Protein AF-A0A537RYI0-F1 (afdb_monomer_lite)

Foldseek 3Di:
DPPPPLQDDQDCVVCVLQLVQVLLLLQLQLQQQQQQDDQDFLRLSRFWDQDPFGTKNPWTDDPPKTWMWDQGLVQQKTWIAIPVGDIDIDHNAFDWLLVSNVVVCVRCVVVVNDDDGFQFAWQDPPTDGSNGGRPRGDHDSVSSSSVSSNVVVVLVVVVVVCPPAPADKHRFTQDSRVRDTDIDGFPPAFDDQDPDDGPPDDSVSSCRNRRGHD

Secondary structure (DSSP, 8-state):
-----SS----GGGTHHHHHHHHHHHHHHHHHHHHHS---GGGTTS-BEE-SSEEE---EEETTEEEEEEEETTTTEEEEEETTS-EEEEE-SS--HHHHHHHHHHHHHHTT-------SPSS-TTPPPTTT--S-----HHHHHHHHHHHHHHHHHHHHHHHT--S-BPPPEEETTTTEEE--B--SSBPPPP-SPPTTS-HHHHHHHTSB--

pLDDT: mean 95.32, std 7.31, range [38.25, 98.94]

Sequence (214 aa):
MPTNSPWPPLPFAEWSETCETLHRWTQIVGKIRMVRTPLVNHWWNVTLHVTSRGLTTSPIPDGTRTFSIDFDFIDHRLIIATSDGAMEQLALAPMSVAEFHAQVMARLERLGIRVHIWTTPNEIENAVAFDQDRTHASYDAPWVHRFWQALLQSDRVLKQFRASFIGKVSPVHFFWGSFDLAVTRFSGRTAPPPGGTTPNVAGWVMAEAYSHEV

Radius of gyration: 17.55 Å; chains: 1; bounding box: 46×48×46 Å

Structure (mmCIF, N/CA/C/O backbone):
data_AF-A0A537RYI0-F1
#
_entry.id   AF-A0A537RYI0-F1
#
loop_
_atom_site.group_PDB
_atom_site.id
_atom_site.type_symbol
_atom_site.label_atom_id
_atom_site.label_alt_id
_atom_site.label_comp_id
_atom_site.label_asym_id
_atom_site.label_entity_id
_atom_site.label_seq_id
_atom_site.pdbx_PDB_ins_code
_atom_site.Cartn_x
_atom_site.Cartn_y
_atom_site.Cartn_z
_atom_site.occupancy
_atom_site.B_iso_or_equiv
_atom_site.auth_seq_id
_atom_site.auth_comp_id
_atom_site.auth_asym_id
_atom_site.auth_atom_id
_atom_site.pdbx_PDB_model_num
ATOM 1 N N . MET A 1 1 ? -7.463 30.280 -14.140 1.00 38.25 1 MET A N 1
ATOM 2 C CA . MET A 1 1 ? -7.663 28.829 -13.934 1.00 38.25 1 MET A CA 1
ATOM 3 C C . MET A 1 1 ? -6.321 28.275 -13.489 1.00 38.25 1 MET A C 1
ATOM 5 O O . MET A 1 1 ? -5.374 28.480 -14.242 1.00 38.25 1 MET A O 1
ATOM 9 N N . PRO A 1 2 ? -6.175 27.677 -12.296 1.00 45.78 2 PRO A N 1
ATOM 10 C CA . PRO A 1 2 ? -4.926 27.005 -11.971 1.00 45.78 2 PRO A CA 1
ATOM 11 C C . PRO A 1 2 ? -4.705 25.923 -13.031 1.00 45.78 2 PRO A C 1
ATOM 13 O O . PRO A 1 2 ? -5.620 25.168 -13.356 1.00 45.78 2 PRO A O 1
ATOM 16 N N . THR A 1 3 ? -3.530 25.918 -13.648 1.00 47.03 3 THR A N 1
ATOM 17 C CA . THR A 1 3 ? -3.139 24.930 -14.652 1.00 47.03 3 THR A CA 1
ATOM 18 C C . THR A 1 3 ? -3.184 23.552 -14.008 1.00 47.03 3 THR A C 1
ATOM 20 O O . THR A 1 3 ? -2.336 23.232 -13.177 1.00 47.03 3 THR A O 1
ATOM 23 N N . ASN A 1 4 ? -4.191 22.755 -14.361 1.00 64.56 4 ASN A N 1
ATOM 24 C CA . ASN A 1 4 ? -4.345 21.382 -13.898 1.00 64.56 4 ASN A CA 1
ATOM 25 C C . ASN A 1 4 ? -3.306 20.507 -14.624 1.00 64.56 4 ASN A C 1
ATOM 27 O O . ASN A 1 4 ? -3.624 19.800 -15.579 1.00 64.56 4 ASN A O 1
ATOM 31 N N . SER A 1 5 ? -2.031 20.667 -14.255 1.00 77.44 5 SER A N 1
ATOM 32 C CA . SER A 1 5 ? -0.943 19.834 -14.762 1.00 77.44 5 SER A CA 1
ATOM 33 C C . SER A 1 5 ? -1.247 18.386 -14.377 1.00 77.44 5 SER A C 1
ATOM 35 O O . SER A 1 5 ? -1.505 18.134 -13.200 1.00 77.44 5 SER A O 1
ATOM 37 N N . PRO A 1 6 ? -1.197 17.424 -15.318 1.00 86.38 6 PRO A N 1
ATOM 38 C CA . PRO A 1 6 ? -1.399 16.015 -14.983 1.00 86.38 6 PRO A CA 1
ATOM 39 C C . PRO A 1 6 ? -0.356 15.522 -13.969 1.00 86.38 6 PRO A C 1
ATOM 41 O O . PRO A 1 6 ? -0.616 14.571 -13.243 1.00 86.38 6 PRO A O 1
ATOM 44 N N . TRP A 1 7 ? 0.795 16.193 -13.896 1.00 94.06 7 TRP A N 1
ATOM 45 C CA . TRP A 1 7 ? 1.859 15.947 -12.932 1.00 94.06 7 TRP A CA 1
ATOM 46 C C . TRP A 1 7 ? 1.854 17.060 -11.878 1.00 94.06 7 TRP A C 1
ATOM 48 O O . TRP A 1 7 ? 2.365 18.153 -12.159 1.00 94.06 7 TRP A O 1
ATOM 58 N N . PRO A 1 8 ? 1.244 16.840 -10.701 1.00 93.75 8 PRO A N 1
ATOM 59 C CA . PRO A 1 8 ? 1.280 17.820 -9.626 1.00 93.75 8 PRO A CA 1
ATOM 60 C C . PRO A 1 8 ? 2.683 17.889 -8.999 1.00 93.75 8 PRO A C 1
ATOM 62 O O . PRO A 1 8 ? 3.397 16.883 -8.976 1.00 93.75 8 PRO A O 1
ATOM 65 N N . PRO A 1 9 ? 3.090 19.048 -8.452 1.00 94.62 9 PRO A N 1
ATOM 66 C CA . PRO A 1 9 ? 4.300 19.124 -7.646 1.00 94.62 9 PRO A CA 1
ATOM 67 C C . PRO A 1 9 ? 4.141 18.262 -6.385 1.00 94.62 9 PRO A C 1
ATOM 69 O O . PRO A 1 9 ? 3.140 18.372 -5.672 1.00 94.62 9 PRO A O 1
ATOM 72 N N . LEU A 1 10 ? 5.144 17.429 -6.111 1.00 95.31 10 LEU A N 1
ATOM 73 C CA . LEU A 1 10 ? 5.210 16.567 -4.928 1.00 95.31 10 LEU A CA 1
ATOM 74 C C . LEU A 1 10 ? 6.606 16.641 -4.267 1.00 95.31 10 LEU A C 1
ATOM 76 O O . LEU A 1 10 ? 7.326 15.642 -4.222 1.00 95.31 10 LEU A O 1
ATOM 80 N N . PRO A 1 11 ? 7.045 17.831 -3.814 1.00 96.81 11 PRO A N 1
ATOM 81 C CA . PRO A 1 11 ? 8.331 17.992 -3.142 1.00 96.81 11 PRO A CA 1
ATOM 82 C C . PRO A 1 11 ? 8.327 17.235 -1.811 1.00 96.81 11 PRO A C 1
ATOM 84 O O . PRO A 1 11 ? 7.544 17.545 -0.921 1.00 96.81 11 PRO A O 1
ATOM 87 N N . PHE A 1 12 ? 9.213 16.246 -1.668 1.00 96.50 12 PHE A N 1
ATOM 88 C CA . PHE A 1 12 ? 9.217 15.326 -0.523 1.00 96.50 12 PHE A CA 1
ATOM 89 C C . PHE A 1 12 ? 9.229 16.035 0.839 1.00 96.50 12 PHE A C 1
ATOM 91 O O . PHE A 1 12 ? 8.465 15.661 1.721 1.00 96.50 12 PHE A O 1
ATOM 98 N N . ALA A 1 13 ? 10.020 17.102 0.982 1.00 97.56 13 ALA A N 1
ATOM 99 C CA . ALA A 1 13 ? 10.134 17.853 2.232 1.00 97.56 13 ALA A CA 1
ATOM 100 C C . ALA A 1 13 ? 8.811 18.481 2.715 1.00 97.56 13 ALA A C 1
ATOM 102 O O . ALA A 1 13 ? 8.661 18.715 3.907 1.00 97.56 13 ALA A O 1
ATOM 103 N N . GLU A 1 14 ? 7.854 18.752 1.822 1.00 97.56 14 GLU A N 1
ATOM 104 C CA . GLU A 1 14 ? 6.582 19.389 2.198 1.00 97.56 14 GLU A CA 1
ATOM 105 C C . GLU A 1 14 ? 5.536 18.393 2.719 1.00 97.56 14 GLU A C 1
ATOM 107 O O . GLU A 1 14 ? 4.531 18.809 3.291 1.00 97.56 14 GLU A O 1
ATOM 112 N N . TRP A 1 15 ? 5.750 17.085 2.533 1.00 98.06 15 TRP A N 1
ATOM 113 C CA . TRP A 1 15 ? 4.777 16.057 2.921 1.00 98.06 15 TRP A CA 1
ATOM 114 C C . TRP A 1 15 ? 5.401 14.806 3.549 1.00 98.06 15 TRP A C 1
ATOM 116 O O . TRP A 1 15 ? 4.704 13.806 3.722 1.00 98.06 15 TRP A O 1
ATOM 126 N N . SER A 1 16 ? 6.690 14.838 3.901 1.00 98.44 16 SER A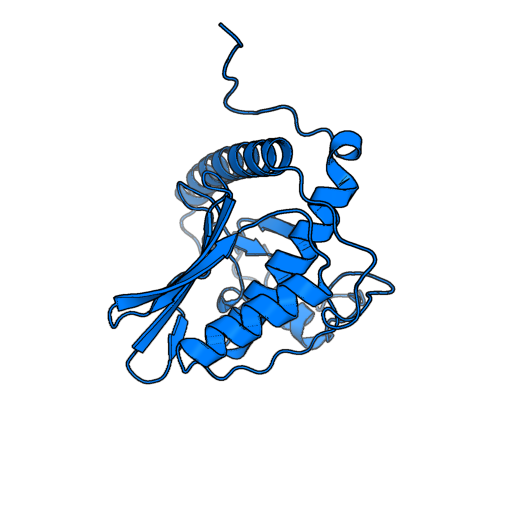 N 1
ATOM 127 C CA . SER A 1 16 ? 7.447 13.667 4.363 1.00 98.44 16 SER A CA 1
ATOM 128 C C . SER A 1 16 ? 6.788 12.964 5.549 1.00 98.44 16 SER A C 1
ATOM 130 O O . SER A 1 16 ? 6.650 11.748 5.518 1.00 98.44 16 SER A O 1
ATOM 132 N N . GLU A 1 17 ? 6.274 13.700 6.537 1.00 98.50 17 GLU A N 1
ATOM 133 C CA . GLU A 1 17 ? 5.585 13.098 7.690 1.00 98.50 17 GLU A CA 1
ATOM 134 C C . GLU A 1 17 ? 4.293 12.358 7.295 1.00 98.50 17 GLU A C 1
ATOM 136 O O . GLU A 1 17 ? 3.975 11.289 7.826 1.00 98.50 17 GLU A O 1
ATOM 141 N N . THR A 1 18 ? 3.540 12.916 6.338 1.00 98.62 18 THR A N 1
ATOM 142 C CA . THR A 1 18 ? 2.335 12.276 5.787 1.00 98.62 18 THR A CA 1
ATOM 143 C C . THR A 1 18 ? 2.710 11.057 4.945 1.00 98.62 18 THR A C 1
ATOM 145 O O . THR A 1 18 ? 2.057 10.021 5.052 1.00 98.62 18 THR A O 1
ATOM 148 N N . CYS A 1 19 ? 3.774 11.153 4.143 1.00 98.56 19 CYS A N 1
ATOM 149 C CA . CYS A 1 19 ? 4.318 10.044 3.361 1.00 98.56 19 CYS A CA 1
ATOM 150 C C . CYS A 1 19 ? 4.719 8.880 4.268 1.00 98.56 19 CYS A C 1
ATOM 152 O O . CYS A 1 19 ? 4.295 7.748 4.053 1.00 98.56 19 CYS A O 1
ATOM 154 N N . GLU A 1 20 ? 5.473 9.169 5.328 1.00 98.31 20 GLU A N 1
ATOM 155 C CA . GLU A 1 20 ? 5.928 8.172 6.285 1.00 98.31 20 GLU A CA 1
ATOM 156 C C . GLU A 1 20 ? 4.752 7.491 6.980 1.00 98.31 20 GLU A C 1
ATOM 158 O O . GLU A 1 20 ? 4.694 6.262 6.996 1.00 98.31 20 GLU A O 1
ATOM 163 N N . THR A 1 21 ? 3.780 8.256 7.482 1.00 98.75 21 THR A N 1
ATOM 164 C CA . THR A 1 21 ? 2.575 7.705 8.121 1.00 98.75 21 THR A CA 1
ATOM 165 C C . THR A 1 21 ? 1.781 6.826 7.146 1.00 98.75 21 THR A C 1
ATOM 167 O O . THR A 1 21 ? 1.467 5.672 7.456 1.00 98.75 21 THR A O 1
ATOM 170 N N . LEU A 1 22 ? 1.525 7.322 5.929 1.00 98.81 22 LEU A N 1
ATOM 171 C CA . LEU A 1 22 ? 0.802 6.587 4.891 1.00 98.81 22 LEU A CA 1
ATOM 172 C C . LEU A 1 22 ? 1.541 5.311 4.469 1.00 98.81 22 LEU A C 1
ATOM 174 O O . LEU A 1 22 ? 0.902 4.283 4.245 1.00 98.81 22 LEU A O 1
ATOM 178 N N . HIS A 1 23 ? 2.873 5.332 4.414 1.00 98.69 23 HIS A N 1
ATOM 179 C CA . HIS A 1 23 ? 3.686 4.150 4.136 1.00 98.69 23 HIS A CA 1
ATOM 180 C C . HIS A 1 23 ? 3.391 3.035 5.138 1.00 98.69 23 HIS A C 1
ATOM 182 O O . HIS A 1 23 ? 3.012 1.938 4.719 1.00 98.69 23 HIS A O 1
ATOM 188 N N . ARG A 1 24 ? 3.417 3.315 6.448 1.00 98.69 24 ARG A N 1
ATOM 189 C CA . ARG A 1 24 ? 3.083 2.306 7.474 1.00 98.69 24 ARG A CA 1
ATOM 190 C C . ARG A 1 24 ? 1.633 1.825 7.345 1.00 98.69 24 ARG A C 1
ATOM 192 O O . ARG A 1 24 ? 1.381 0.627 7.462 1.00 98.69 24 ARG A O 1
ATOM 199 N N . TRP A 1 25 ? 0.685 2.712 7.034 1.00 98.88 25 TRP A N 1
ATOM 200 C CA . TRP A 1 25 ? -0.712 2.317 6.802 1.00 98.88 25 TRP A CA 1
ATOM 201 C C . TRP A 1 25 ? -0.861 1.367 5.611 1.00 98.88 25 TRP A C 1
ATOM 203 O O . TRP A 1 25 ? -1.558 0.353 5.713 1.00 98.88 25 TRP A O 1
ATOM 213 N N . THR A 1 26 ? -0.176 1.638 4.495 1.00 98.81 26 THR A N 1
ATOM 214 C CA . THR A 1 26 ? -0.176 0.720 3.347 1.00 98.81 26 THR A CA 1
ATOM 215 C C . THR A 1 26 ? 0.480 -0.613 3.681 1.00 98.81 26 THR A C 1
ATOM 217 O O . THR A 1 26 ? 0.000 -1.639 3.202 1.00 98.81 26 THR A O 1
ATOM 220 N N . GLN A 1 27 ? 1.498 -0.641 4.554 1.00 98.69 27 GLN A N 1
ATOM 221 C CA . GLN A 1 27 ? 2.075 -1.901 5.019 1.00 98.69 27 GLN A CA 1
ATOM 222 C C . GLN A 1 27 ? 1.082 -2.737 5.825 1.00 98.69 27 GLN A C 1
ATOM 224 O O . GLN A 1 27 ? 1.014 -3.944 5.619 1.00 98.69 27 GLN A O 1
ATOM 229 N N . ILE A 1 28 ? 0.283 -2.130 6.709 1.00 98.81 28 ILE A N 1
ATOM 230 C CA . ILE A 1 28 ? -0.747 -2.853 7.478 1.00 98.81 28 ILE A CA 1
ATOM 231 C C . ILE A 1 28 ? -1.715 -3.563 6.522 1.00 98.81 28 ILE A C 1
ATOM 233 O O . ILE A 1 28 ? -1.911 -4.776 6.615 1.00 98.81 28 ILE A O 1
ATOM 237 N N . VAL A 1 29 ? -2.263 -2.826 5.551 1.00 98.81 29 VAL A N 1
ATOM 238 C CA . VAL A 1 29 ? -3.184 -3.370 4.538 1.00 98.81 29 VAL A CA 1
ATOM 239 C C . VAL A 1 29 ? -2.499 -4.423 3.663 1.00 98.81 29 VAL A C 1
ATOM 241 O O . VAL A 1 29 ? -3.050 -5.496 3.408 1.00 98.81 29 VAL A O 1
ATOM 244 N N . GLY A 1 30 ? -1.265 -4.153 3.250 1.00 98.38 30 GLY A N 1
ATOM 245 C CA . GLY A 1 30 ? -0.445 -5.059 2.464 1.00 98.38 30 GLY A CA 1
ATOM 246 C C . GLY A 1 30 ? -0.138 -6.378 3.171 1.00 98.38 30 GLY A C 1
ATOM 247 O O . GLY A 1 30 ? -0.237 -7.445 2.565 1.00 98.38 30 GLY A O 1
ATOM 248 N N . LYS A 1 31 ? 0.148 -6.337 4.476 1.00 98.31 31 LYS A N 1
ATOM 249 C CA . LYS A 1 31 ? 0.364 -7.535 5.294 1.00 98.31 31 LYS A CA 1
ATOM 250 C C . LYS A 1 31 ? -0.908 -8.343 5.490 1.00 98.31 31 LYS A C 1
ATOM 252 O O . LYS A 1 31 ? -0.832 -9.569 5.481 1.00 98.31 31 LYS A O 1
ATOM 257 N N . ILE A 1 32 ? -2.068 -7.692 5.610 1.00 98.38 32 ILE A N 1
ATOM 258 C CA . ILE A 1 32 ? -3.359 -8.393 5.622 1.00 98.38 32 ILE A CA 1
ATOM 259 C C . ILE A 1 32 ? -3.540 -9.161 4.309 1.00 98.38 32 ILE A C 1
ATOM 261 O O . ILE A 1 32 ? -3.827 -10.356 4.338 1.00 98.38 32 ILE A O 1
ATOM 265 N N . ARG A 1 33 ? -3.293 -8.523 3.156 1.00 97.69 33 ARG A N 1
ATOM 266 C CA . ARG A 1 33 ? -3.320 -9.205 1.851 1.00 97.69 33 ARG A CA 1
ATOM 267 C C . ARG A 1 33 ? -2.305 -10.348 1.784 1.00 97.69 33 ARG A C 1
ATOM 269 O O . ARG A 1 33 ? -2.652 -11.440 1.338 1.00 97.69 33 ARG A O 1
ATOM 276 N N . MET A 1 34 ? -1.085 -10.131 2.266 1.00 96.50 34 MET A N 1
ATOM 277 C CA . MET A 1 34 ? -0.013 -11.127 2.266 1.00 96.50 34 MET A CA 1
ATOM 278 C C . MET A 1 34 ? -0.396 -12.408 3.009 1.00 96.50 34 MET A C 1
ATOM 280 O O . MET A 1 34 ? -0.234 -13.489 2.458 1.00 96.50 34 MET A O 1
ATOM 284 N N . VAL A 1 35 ? -0.935 -12.313 4.228 1.00 96.56 35 VAL A N 1
ATOM 285 C CA . VAL A 1 35 ? -1.287 -13.511 5.017 1.00 96.56 35 VAL A CA 1
ATOM 286 C C . VAL A 1 35 ? -2.572 -14.197 4.536 1.00 96.56 35 VAL A C 1
ATOM 288 O O . VAL A 1 35 ? -2.863 -15.319 4.942 1.00 96.56 35 VAL A O 1
ATOM 291 N N . ARG A 1 36 ? -3.362 -13.526 3.688 1.00 95.94 36 ARG A N 1
ATOM 292 C CA . ARG A 1 36 ? -4.659 -14.006 3.186 1.00 95.94 36 ARG A CA 1
ATOM 293 C C . ARG A 1 36 ? -4.634 -14.465 1.730 1.00 95.94 36 ARG A C 1
ATOM 295 O O . ARG A 1 36 ? -5.661 -14.907 1.222 1.00 95.94 36 ARG A O 1
ATOM 302 N N . THR A 1 37 ? -3.492 -14.376 1.056 1.00 94.25 37 THR A N 1
ATOM 303 C CA . THR A 1 37 ? -3.342 -14.794 -0.341 1.00 94.25 37 THR A CA 1
ATOM 304 C C . THR A 1 37 ? -2.241 -15.840 -0.477 1.00 94.25 37 THR A C 1
ATOM 306 O O . THR A 1 37 ? -1.243 -15.778 0.241 1.00 94.25 37 THR A O 1
ATOM 309 N N . PRO A 1 38 ? -2.395 -16.815 -1.389 1.00 91.94 38 PRO A N 1
ATOM 310 C CA . PRO A 1 38 ? -1.311 -17.736 -1.691 1.00 91.94 38 PRO A CA 1
ATOM 311 C C . PRO A 1 38 ? -0.134 -16.965 -2.290 1.00 91.94 38 PRO A C 1
ATOM 313 O O . PRO A 1 38 ? -0.331 -16.021 -3.058 1.00 91.94 38 PRO A O 1
ATOM 316 N N . LEU A 1 39 ? 1.084 -17.395 -1.958 1.00 93.19 39 LEU A N 1
ATOM 317 C CA . LEU A 1 39 ? 2.296 -16.848 -2.554 1.00 93.19 39 LEU A CA 1
ATOM 318 C C . LEU A 1 39 ? 2.230 -16.989 -4.081 1.00 93.19 39 LEU A C 1
ATOM 320 O O . LEU A 1 39 ? 2.011 -18.080 -4.607 1.00 93.19 39 LEU A O 1
ATOM 324 N N . VAL A 1 40 ? 2.452 -15.880 -4.779 1.00 93.31 40 VAL A N 1
ATOM 325 C CA . VAL A 1 40 ? 2.705 -15.855 -6.221 1.00 93.31 40 VAL A CA 1
ATOM 326 C C . VAL A 1 40 ? 4.156 -15.450 -6.411 1.00 93.31 40 VAL A C 1
ATOM 328 O O . VAL A 1 40 ? 4.658 -14.591 -5.685 1.00 93.31 40 VAL A O 1
ATOM 331 N N . ASN A 1 41 ? 4.818 -16.081 -7.379 1.00 90.62 41 ASN A N 1
ATOM 332 C CA . ASN A 1 41 ? 6.229 -15.866 -7.674 1.00 90.62 41 ASN A CA 1
ATOM 333 C C . ASN A 1 41 ? 6.586 -14.370 -7.722 1.00 90.62 41 ASN A C 1
ATOM 335 O O . ASN A 1 41 ? 5.815 -13.553 -8.235 1.00 90.62 41 ASN A O 1
ATOM 339 N N . HIS A 1 42 ? 7.766 -14.026 -7.210 1.00 92.44 42 HIS A N 1
ATOM 340 C CA . HIS A 1 42 ? 8.218 -12.639 -7.018 1.00 92.44 42 HIS A CA 1
ATOM 341 C C . HIS A 1 42 ? 7.334 -11.796 -6.078 1.00 92.44 42 HIS A C 1
ATOM 343 O O . HIS A 1 42 ? 7.290 -10.571 -6.198 1.00 92.44 42 HIS A O 1
ATOM 349 N N . TRP A 1 43 ? 6.598 -12.438 -5.167 1.00 94.19 43 TRP A N 1
ATOM 350 C CA . TRP A 1 43 ? 5.693 -11.785 -4.212 1.00 94.19 43 TRP A CA 1
ATOM 351 C C . TRP A 1 43 ? 4.579 -10.947 -4.851 1.00 94.19 43 TRP A C 1
ATOM 353 O O . TRP A 1 43 ? 4.017 -10.047 -4.232 1.00 94.19 43 TRP A O 1
ATOM 363 N N . TRP A 1 44 ? 4.184 -11.252 -6.088 1.00 94.12 44 TRP A N 1
ATOM 364 C CA . TRP A 1 44 ? 3.144 -10.487 -6.789 1.00 94.12 44 TRP A CA 1
ATOM 365 C C . TRP A 1 44 ? 1.755 -10.581 -6.155 1.00 94.12 44 TRP A C 1
ATOM 367 O O . TRP A 1 44 ? 0.885 -9.763 -6.444 1.00 94.12 44 TRP A O 1
ATOM 377 N N . ASN A 1 45 ? 1.525 -11.547 -5.266 1.00 92.69 45 ASN A N 1
ATOM 378 C CA . ASN A 1 45 ? 0.269 -11.652 -4.535 1.00 92.69 45 ASN A CA 1
ATOM 379 C C . ASN A 1 45 ? 0.087 -10.560 -3.478 1.00 92.69 45 ASN A C 1
ATOM 381 O O . ASN A 1 45 ? -1.053 -10.353 -3.071 1.00 92.69 45 ASN A O 1
ATOM 385 N N . VAL A 1 46 ? 1.148 -9.874 -3.029 1.00 93.44 46 VAL A N 1
ATOM 386 C CA . VAL A 1 46 ? 1.062 -8.957 -1.876 1.00 93.44 46 VAL A CA 1
ATOM 387 C C . VAL A 1 46 ? 0.840 -7.496 -2.252 1.00 93.44 46 VAL A C 1
ATOM 389 O O . VAL A 1 46 ? 0.524 -6.704 -1.375 1.00 93.44 46 VAL A O 1
ATOM 392 N N . THR A 1 47 ? 1.006 -7.113 -3.516 1.00 96.75 47 THR A N 1
ATOM 393 C CA . THR A 1 47 ? 1.079 -5.706 -3.956 1.00 96.75 47 THR A CA 1
ATOM 394 C C . THR A 1 47 ? -0.239 -4.952 -3.752 1.00 96.75 47 THR A C 1
ATOM 396 O O . THR A 1 47 ? -1.267 -5.554 -3.482 1.00 96.75 47 THR A O 1
ATOM 399 N N . LEU A 1 48 ? -0.266 -3.633 -3.917 1.00 98.56 48 LEU A N 1
ATOM 400 C CA . LEU A 1 48 ? -1.507 -2.875 -4.123 1.00 98.56 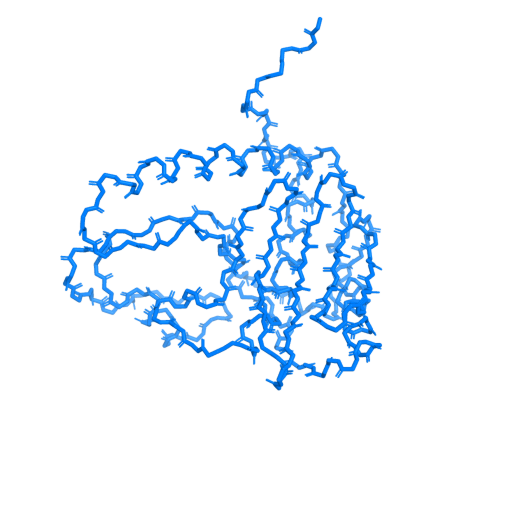48 LEU A CA 1
ATOM 401 C C . LEU A 1 48 ? -1.603 -2.444 -5.592 1.00 98.56 48 LEU A C 1
ATOM 403 O O . LEU A 1 48 ? -0.603 -2.434 -6.312 1.00 98.56 48 LEU A O 1
ATOM 407 N N . HIS A 1 49 ? -2.807 -2.109 -6.050 1.00 98.44 49 HIS A N 1
ATOM 408 C CA . HIS A 1 49 ? -3.035 -1.647 -7.421 1.00 98.44 49 HIS A CA 1
ATOM 409 C C . HIS A 1 49 ? -3.672 -0.263 -7.431 1.00 98.44 49 HIS A C 1
ATOM 411 O O . HIS A 1 49 ? -4.594 0.004 -6.663 1.00 98.44 49 HIS A O 1
ATOM 417 N N . VAL A 1 50 ? -3.197 0.606 -8.323 1.00 98.56 50 VAL A N 1
ATOM 418 C CA . VAL A 1 50 ? -3.763 1.945 -8.515 1.00 98.56 50 VAL A CA 1
ATOM 419 C C . VAL A 1 50 ? -5.163 1.838 -9.119 1.00 98.56 50 VAL A C 1
ATOM 421 O O . VAL A 1 50 ? -5.375 1.152 -10.122 1.00 98.56 50 VAL A O 1
ATOM 424 N N . THR A 1 51 ? -6.116 2.539 -8.509 1.00 98.44 51 THR A N 1
ATOM 425 C CA . THR A 1 51 ? -7.495 2.681 -8.987 1.00 98.44 51 THR A CA 1
ATOM 426 C C . THR A 1 51 ? -7.774 4.122 -9.408 1.00 98.44 51 THR A C 1
ATOM 428 O O . THR A 1 51 ? -6.972 5.033 -9.190 1.00 98.44 51 THR A O 1
ATOM 431 N N . SER A 1 52 ? -8.966 4.357 -9.954 1.00 97.69 52 SER A N 1
ATOM 432 C CA . SER A 1 52 ? -9.473 5.702 -10.240 1.00 97.69 52 SER A CA 1
ATOM 433 C C . SER A 1 52 ? -9.734 6.555 -8.991 1.00 97.69 52 SER A C 1
ATOM 435 O O . SER A 1 52 ? -10.179 7.689 -9.142 1.00 97.69 52 SER A O 1
ATOM 437 N N . ARG A 1 53 ? -9.506 6.026 -7.779 1.00 98.19 53 ARG A N 1
ATOM 438 C CA . ARG A 1 53 ? -9.717 6.738 -6.508 1.00 98.19 53 ARG A CA 1
ATOM 439 C C . ARG A 1 53 ? -8.561 6.611 -5.515 1.00 98.19 53 ARG A C 1
ATOM 441 O O . ARG A 1 53 ? -8.503 7.389 -4.573 1.00 98.19 53 ARG A O 1
ATOM 448 N N . GLY A 1 54 ? -7.657 5.649 -5.692 1.00 98.56 54 GLY A N 1
ATOM 449 C CA . GLY A 1 54 ? -6.541 5.427 -4.776 1.00 98.56 54 GLY A CA 1
ATOM 450 C C . GLY A 1 54 ? -5.844 4.094 -5.011 1.00 98.56 54 GLY A C 1
ATOM 451 O O . GLY A 1 54 ? -5.331 3.858 -6.106 1.00 98.56 54 GLY A O 1
ATOM 452 N N . LEU A 1 55 ? -5.817 3.232 -3.995 1.00 98.88 55 LEU A N 1
ATOM 453 C CA . LEU A 1 55 ? -5.146 1.927 -4.019 1.00 98.88 55 LEU A CA 1
ATOM 454 C C . LEU A 1 55 ? -6.099 0.816 -3.572 1.00 98.88 55 LEU A C 1
ATOM 456 O O . LEU A 1 55 ? -6.884 1.018 -2.654 1.00 98.88 55 LEU A O 1
ATOM 460 N N . THR A 1 56 ? -6.002 -0.364 -4.181 1.00 98.75 56 THR A N 1
ATOM 461 C CA . THR A 1 56 ? -6.806 -1.545 -3.825 1.00 98.75 56 THR A CA 1
ATOM 462 C C . THR A 1 56 ? -5.937 -2.768 -3.576 1.00 98.75 56 THR A C 1
ATOM 464 O O . THR A 1 56 ? -4.919 -2.976 -4.247 1.00 98.75 56 THR A O 1
ATOM 467 N N . THR A 1 57 ? -6.379 -3.625 -2.660 1.00 98.62 57 THR A N 1
ATOM 468 C CA . THR A 1 57 ? -5.866 -4.994 -2.524 1.00 98.62 57 THR A CA 1
ATOM 469 C C . THR A 1 57 ? -6.369 -5.949 -3.602 1.00 98.62 57 THR A C 1
ATOM 471 O O . THR A 1 57 ? -5.925 -7.089 -3.608 1.00 98.62 57 THR A O 1
ATOM 474 N N . SER A 1 58 ? -7.318 -5.526 -4.447 1.00 97.00 58 SER A N 1
ATOM 475 C CA . SER A 1 58 ? -8.196 -6.409 -5.225 1.00 97.00 58 SER A CA 1
ATOM 476 C C . SER A 1 58 ? -8.929 -7.441 -4.332 1.00 97.00 58 SER A C 1
ATOM 478 O O . SER A 1 58 ? -8.786 -7.400 -3.103 1.00 97.00 58 SER A O 1
ATOM 480 N N . PRO A 1 59 ? -9.800 -8.310 -4.885 1.00 97.44 59 PRO A N 1
ATOM 481 C CA . PRO A 1 59 ? -10.476 -9.333 -4.089 1.00 97.44 59 PRO A CA 1
ATOM 482 C C . PRO A 1 59 ? -9.495 -10.309 -3.419 1.00 97.44 59 PRO A C 1
ATOM 484 O O . PRO A 1 59 ? -8.707 -10.982 -4.083 1.00 97.44 59 PRO A O 1
ATOM 487 N N . ILE A 1 60 ? -9.594 -10.420 -2.097 1.00 97.94 60 ILE A N 1
ATOM 488 C CA . ILE A 1 60 ? -8.849 -11.332 -1.226 1.00 97.94 60 ILE A CA 1
ATOM 489 C C . ILE A 1 60 ? -9.778 -12.478 -0.794 1.00 97.94 60 ILE A C 1
ATOM 491 O O . ILE A 1 60 ? -10.892 -12.201 -0.345 1.00 97.94 60 ILE A O 1
ATOM 495 N N . PRO A 1 61 ? -9.358 -13.754 -0.867 1.00 96.31 61 PRO A N 1
ATOM 496 C CA . PRO A 1 61 ? -10.178 -14.882 -0.421 1.00 96.31 61 PRO A CA 1
ATOM 497 C C . PRO A 1 61 ? -10.500 -14.905 1.090 1.00 96.31 61 PRO A C 1
ATOM 499 O O . PRO A 1 61 ? -9.640 -14.698 1.956 1.00 96.31 61 PRO A O 1
ATOM 502 N N . ASP A 1 62 ? -11.746 -15.256 1.414 1.00 95.88 62 ASP A N 1
ATOM 503 C CA . ASP A 1 62 ? -12.241 -15.570 2.759 1.00 95.88 62 ASP A CA 1
ATOM 504 C C . ASP A 1 62 ? -13.242 -16.733 2.728 1.00 95.88 62 ASP A C 1
ATOM 506 O O . ASP A 1 62 ? -14.459 -16.552 2.670 1.00 95.88 62 ASP A O 1
ATOM 510 N N . GLY A 1 63 ? -12.715 -17.962 2.717 1.00 92.12 63 GLY A N 1
ATOM 511 C CA . GLY A 1 63 ? -13.523 -19.163 2.503 1.00 92.12 63 GLY A CA 1
ATOM 512 C C . GLY A 1 63 ? -14.141 -19.154 1.104 1.00 92.12 63 GLY A C 1
ATOM 513 O O . GLY A 1 63 ? -13.420 -19.158 0.110 1.00 92.12 63 GLY A O 1
ATOM 514 N N . THR A 1 64 ? -15.472 -19.133 1.026 1.00 93.69 64 THR A N 1
ATOM 515 C CA . THR A 1 64 ? -16.228 -18.983 -0.233 1.00 93.69 64 THR A CA 1
ATOM 516 C C . THR A 1 64 ? -16.546 -17.527 -0.584 1.00 93.69 64 THR A C 1
ATOM 518 O O . THR A 1 64 ? -17.117 -17.268 -1.643 1.00 93.69 64 THR A O 1
ATOM 521 N N . ARG A 1 65 ? -16.201 -16.579 0.294 1.00 96.62 65 ARG A N 1
ATOM 522 C CA . ARG A 1 65 ? -16.374 -15.139 0.087 1.00 96.62 65 ARG A CA 1
ATOM 523 C C . ARG A 1 65 ? -15.062 -14.505 -0.353 1.00 96.62 65 ARG A C 1
ATOM 525 O O . ARG A 1 65 ? -13.992 -15.111 -0.276 1.00 96.62 65 ARG A O 1
ATOM 532 N N . THR A 1 66 ? -15.139 -13.248 -0.760 1.00 98.12 66 THR A N 1
ATOM 533 C CA . THR A 1 66 ? -13.966 -12.385 -0.897 1.00 98.12 66 THR A CA 1
ATOM 534 C C . THR A 1 66 ? -14.178 -11.075 -0.160 1.00 98.12 66 THR A C 1
ATOM 536 O O . THR A 1 66 ? -15.315 -10.640 0.013 1.00 98.12 66 THR A O 1
ATOM 539 N N . PHE A 1 67 ? -13.090 -10.408 0.202 1.00 98.62 67 PHE A N 1
ATOM 540 C CA . PHE A 1 67 ? -13.120 -9.027 0.669 1.00 98.62 67 PHE A CA 1
ATOM 541 C C . PHE A 1 67 ? -12.030 -8.194 -0.007 1.00 98.62 67 PHE A C 1
ATOM 543 O O . PHE A 1 67 ? -11.034 -8.745 -0.463 1.00 98.62 67 PHE A O 1
ATOM 550 N N . SER A 1 68 ? -12.200 -6.880 -0.083 1.00 98.69 68 SER A N 1
ATOM 551 C CA . SER A 1 68 ? -11.151 -5.938 -0.486 1.00 98.69 68 SER A CA 1
ATOM 552 C C . SER A 1 68 ? -10.911 -4.915 0.615 1.00 98.69 68 SER A C 1
ATOM 554 O O . SER A 1 68 ? -11.784 -4.668 1.450 1.00 98.69 68 SER A O 1
ATOM 556 N N . ILE A 1 69 ? -9.714 -4.335 0.622 1.00 98.88 69 ILE A N 1
ATOM 557 C CA . ILE A 1 69 ? -9.379 -3.163 1.421 1.00 98.88 69 ILE A CA 1
ATOM 558 C C . ILE A 1 69 ? -8.863 -2.092 0.463 1.00 98.88 69 ILE A C 1
ATOM 560 O O . ILE A 1 69 ? -7.828 -2.264 -0.185 1.00 98.88 69 ILE A O 1
ATOM 564 N N . ASP A 1 70 ? -9.590 -0.984 0.388 1.00 98.88 70 ASP A N 1
ATOM 565 C CA . ASP A 1 70 ? -9.385 0.043 -0.622 1.00 98.88 70 ASP A CA 1
ATOM 566 C C . ASP A 1 70 ? -9.124 1.393 0.043 1.00 98.88 70 ASP A C 1
ATOM 568 O O . ASP A 1 70 ? -9.930 1.887 0.832 1.00 98.88 70 ASP A O 1
ATOM 572 N N . PHE A 1 71 ? -7.991 2.006 -0.289 1.00 98.88 71 PHE A N 1
ATOM 573 C CA . PHE A 1 71 ? -7.731 3.404 0.015 1.00 98.88 71 PHE A CA 1
ATOM 574 C C . PHE A 1 71 ? -8.428 4.277 -1.031 1.00 98.88 71 PHE A C 1
ATOM 576 O O . PHE A 1 71 ? -8.103 4.219 -2.218 1.00 98.88 71 PHE A O 1
ATOM 583 N N . ASP A 1 72 ? -9.362 5.106 -0.582 1.00 98.81 72 ASP A N 1
ATOM 584 C CA . ASP A 1 72 ? -10.007 6.160 -1.357 1.00 98.81 72 ASP A CA 1
ATOM 585 C C . ASP A 1 72 ? -9.354 7.496 -0.982 1.00 98.81 72 ASP A C 1
ATOM 587 O O . ASP A 1 72 ? -9.621 8.060 0.078 1.00 98.81 72 ASP A O 1
ATOM 591 N N . PHE A 1 73 ? -8.461 7.984 -1.842 1.00 98.75 73 PHE A N 1
ATOM 592 C CA . PHE A 1 73 ? -7.714 9.235 -1.677 1.00 98.75 73 PHE A CA 1
ATOM 593 C C . PHE A 1 73 ? -8.442 10.454 -2.268 1.00 98.75 73 PHE A C 1
ATOM 595 O O . PHE A 1 73 ? -7.863 11.538 -2.357 1.00 98.75 73 PHE A O 1
ATOM 602 N N . ILE A 1 74 ? -9.699 10.284 -2.691 1.00 98.31 74 ILE A N 1
ATOM 603 C CA . ILE A 1 74 ? -10.584 11.386 -3.081 1.00 98.31 74 ILE A CA 1
ATOM 604 C C . ILE A 1 74 ? -11.493 11.742 -1.906 1.00 98.31 74 ILE A C 1
ATOM 606 O O . ILE A 1 74 ? -11.518 12.891 -1.477 1.00 98.31 74 ILE A O 1
ATOM 610 N N . ASP A 1 75 ? -12.197 10.749 -1.356 1.00 98.69 75 ASP A N 1
ATOM 611 C CA . ASP A 1 75 ? -13.089 10.954 -0.203 1.00 98.69 75 ASP A CA 1
ATOM 612 C C . ASP A 1 75 ? -12.361 10.730 1.137 1.00 98.69 75 ASP A C 1
ATOM 614 O O . ASP A 1 75 ? -12.985 10.795 2.193 1.00 98.69 75 ASP A O 1
ATOM 618 N N . HIS A 1 76 ? -11.054 10.447 1.097 1.00 98.75 76 HIS A N 1
ATOM 619 C CA . HIS A 1 76 ? -10.184 10.216 2.254 1.00 98.75 76 HIS A CA 1
ATOM 620 C C . HIS A 1 76 ? -10.760 9.195 3.239 1.00 98.75 76 HIS A C 1
ATOM 622 O O . HIS A 1 76 ? -11.003 9.476 4.413 1.00 98.75 76 HIS A O 1
ATOM 628 N N . ARG A 1 77 ? -10.962 7.967 2.755 1.00 98.81 77 ARG A N 1
ATOM 629 C CA . ARG A 1 77 ? -11.448 6.840 3.562 1.00 98.81 77 ARG A CA 1
ATOM 630 C C . ARG A 1 77 ? -10.777 5.528 3.173 1.00 98.81 77 ARG A C 1
ATOM 632 O O . ARG A 1 77 ? -10.449 5.306 2.013 1.00 98.81 77 ARG A O 1
ATOM 639 N N . LEU A 1 78 ? -10.605 4.643 4.145 1.00 98.94 78 LEU A N 1
ATOM 640 C CA . LEU A 1 78 ? -10.341 3.230 3.922 1.00 98.94 78 LEU A CA 1
ATOM 641 C C . LEU A 1 78 ? -11.679 2.495 3.890 1.00 98.94 78 LEU A C 1
ATOM 643 O O . LEU A 1 78 ? -12.484 2.648 4.811 1.00 98.94 78 LEU A O 1
ATOM 647 N N . ILE A 1 79 ? -11.910 1.697 2.857 1.00 98.94 79 ILE A N 1
ATOM 648 C CA . ILE A 1 79 ? -13.130 0.911 2.678 1.00 98.94 79 ILE A CA 1
ATOM 649 C C . ILE A 1 79 ? -12.756 -0.561 2.787 1.00 98.94 79 ILE A C 1
ATOM 651 O O . ILE A 1 79 ? -11.843 -1.010 2.101 1.00 98.94 79 ILE A O 1
ATOM 655 N N . ILE A 1 80 ? -13.463 -1.311 3.629 1.00 98.81 80 ILE A N 1
ATOM 656 C CA . ILE A 1 80 ? -13.376 -2.771 3.672 1.00 98.81 80 ILE A CA 1
ATOM 657 C C . ILE A 1 80 ? -14.722 -3.310 3.212 1.00 98.81 80 ILE A C 1
ATOM 659 O O . ILE A 1 80 ? -15.722 -3.118 3.902 1.00 98.81 80 ILE A O 1
ATOM 663 N N . ALA A 1 81 ? -14.755 -3.942 2.044 1.00 98.69 81 ALA A N 1
ATOM 664 C CA . ALA A 1 81 ? -15.980 -4.445 1.432 1.00 98.69 81 ALA A CA 1
ATOM 665 C C . ALA A 1 81 ? -15.904 -5.958 1.253 1.00 98.69 81 ALA A C 1
ATOM 667 O O . ALA A 1 81 ? -14.845 -6.504 0.957 1.00 98.69 81 ALA A O 1
ATOM 668 N N . THR A 1 82 ? -17.035 -6.633 1.415 1.00 98.62 82 THR A N 1
ATOM 669 C CA . THR A 1 82 ? -17.169 -8.090 1.292 1.00 98.62 82 THR A CA 1
ATOM 670 C C . THR A 1 82 ? -18.098 -8.446 0.134 1.00 98.62 82 THR A C 1
ATOM 672 O O . THR A 1 82 ? -18.975 -7.668 -0.244 1.00 98.62 82 THR A O 1
ATOM 675 N N . SER A 1 83 ? -17.913 -9.625 -0.462 1.00 98.31 83 SER A N 1
ATOM 676 C CA . SER A 1 83 ? -18.692 -10.075 -1.626 1.00 98.31 83 SER A CA 1
ATOM 677 C C . SER A 1 83 ? -20.163 -10.372 -1.324 1.00 98.31 83 SER A C 1
ATOM 679 O O . SER A 1 83 ? -20.950 -10.518 -2.253 1.00 98.31 83 SER A O 1
ATOM 681 N N . ASP A 1 84 ? -20.535 -10.493 -0.049 1.00 96.44 84 ASP A N 1
ATOM 682 C CA . ASP A 1 84 ? -21.917 -10.641 0.423 1.00 96.44 84 ASP A CA 1
ATOM 683 C C . ASP A 1 84 ? -22.578 -9.288 0.763 1.00 96.44 84 ASP A C 1
ATOM 685 O O . ASP A 1 84 ? -23.724 -9.252 1.206 1.00 96.44 84 ASP A O 1
ATOM 689 N N . GLY A 1 85 ? -21.894 -8.170 0.486 1.00 96.94 85 GLY A N 1
ATOM 690 C CA . GLY A 1 85 ? -22.450 -6.817 0.529 1.00 96.94 85 GLY A CA 1
ATOM 691 C C . GLY A 1 85 ? -22.216 -6.056 1.834 1.00 96.94 85 GLY A C 1
ATOM 692 O O . GLY A 1 85 ? -22.571 -4.878 1.903 1.00 96.94 85 GLY A O 1
ATOM 693 N N . ALA A 1 86 ? -21.603 -6.667 2.854 1.00 98.12 86 ALA A N 1
ATOM 694 C CA . ALA A 1 86 ? -21.228 -5.945 4.067 1.00 98.12 86 ALA A CA 1
ATOM 695 C C . ALA A 1 86 ? -20.018 -5.028 3.818 1.00 98.12 86 ALA A C 1
ATOM 697 O O . ALA A 1 86 ? -19.125 -5.328 3.015 1.00 98.12 86 ALA A O 1
ATOM 698 N N . MET A 1 87 ? -19.988 -3.894 4.518 1.00 98.38 87 MET A N 1
ATOM 699 C CA . MET A 1 87 ? -18.967 -2.868 4.335 1.00 98.38 87 MET A CA 1
ATOM 700 C C . MET A 1 87 ? -18.677 -2.133 5.644 1.00 98.38 87 MET A C 1
ATOM 702 O O . MET A 1 87 ? -19.593 -1.727 6.353 1.00 98.38 87 MET A O 1
ATOM 706 N N . GLU A 1 88 ? -17.398 -1.891 5.909 1.00 98.75 88 GLU A N 1
ATOM 707 C CA . GLU A 1 88 ? -16.905 -1.008 6.966 1.00 98.75 88 GLU A CA 1
ATOM 708 C C . GLU A 1 88 ? -16.068 0.116 6.354 1.00 98.75 88 GLU A C 1
ATOM 710 O O . GLU A 1 88 ? -15.437 -0.055 5.308 1.00 98.75 88 GLU A O 1
ATOM 715 N N . GLN A 1 89 ? -16.039 1.274 7.015 1.00 98.56 89 GLN A N 1
ATOM 716 C CA . GLN A 1 89 ? -15.252 2.422 6.565 1.00 98.56 89 GLN A CA 1
ATOM 717 C C . GLN A 1 89 ? -14.506 3.087 7.721 1.00 98.56 89 GLN A C 1
ATOM 719 O O . GLN A 1 89 ? -14.991 3.143 8.856 1.00 98.56 89 GLN A O 1
ATOM 724 N N . LEU A 1 90 ? -13.316 3.602 7.433 1.00 98.75 90 LEU A N 1
ATOM 725 C CA . LEU A 1 90 ? -12.484 4.384 8.346 1.00 98.75 90 LEU A CA 1
ATOM 726 C C . LEU A 1 90 ? -12.085 5.685 7.650 1.00 98.75 90 LEU A C 1
ATOM 728 O O . LEU A 1 90 ? -11.560 5.637 6.544 1.00 98.75 90 LEU A O 1
ATOM 732 N N . ALA A 1 91 ? -12.318 6.835 8.281 1.00 98.75 91 ALA A N 1
ATOM 733 C CA . ALA A 1 91 ? -11.823 8.104 7.757 1.00 98.75 91 ALA A CA 1
ATOM 734 C C . ALA A 1 91 ? -10.286 8.121 7.790 1.00 98.75 91 ALA A C 1
ATOM 736 O O . ALA A 1 91 ? -9.683 7.776 8.806 1.00 98.75 91 ALA A O 1
ATOM 737 N N . LEU A 1 92 ? -9.662 8.524 6.686 1.00 98.81 92 LEU A N 1
ATOM 738 C CA . LEU A 1 92 ? -8.230 8.789 6.619 1.00 98.81 92 LEU A CA 1
ATOM 739 C C . LEU A 1 92 ? -8.013 10.241 7.053 1.00 98.81 92 LEU A C 1
ATOM 741 O O . LEU A 1 92 ? -8.276 11.178 6.303 1.00 98.81 92 LEU A O 1
ATOM 745 N N . ALA A 1 93 ? -7.595 10.409 8.299 1.00 98.69 93 ALA A N 1
ATOM 746 C CA . ALA A 1 93 ? -7.365 11.690 8.957 1.00 98.69 93 ALA A CA 1
ATOM 747 C C . ALA A 1 93 ? -6.182 11.540 9.929 1.00 98.69 93 ALA A C 1
ATOM 749 O O . ALA A 1 93 ? -5.807 10.399 10.211 1.00 98.69 93 ALA A O 1
ATOM 750 N N . PRO A 1 94 ? -5.591 12.634 10.447 1.00 98.75 94 PRO A N 1
ATOM 751 C CA . PRO A 1 94 ? -4.467 12.541 11.375 1.00 98.75 94 PRO A CA 1
ATOM 752 C C . PRO A 1 94 ? -4.775 11.609 12.555 1.00 98.75 94 PRO A C 1
ATOM 754 O O . PRO A 1 94 ? -5.659 11.887 13.364 1.00 98.75 94 PRO A O 1
ATOM 757 N N . MET A 1 95 ? -4.066 10.483 12.614 1.00 98.69 95 MET A N 1
ATOM 758 C CA . MET A 1 95 ? -4.140 9.484 13.678 1.00 98.69 95 MET A CA 1
ATOM 759 C C . MET A 1 95 ? -2.852 8.670 13.687 1.00 98.69 95 MET A C 1
ATOM 761 O O . MET A 1 95 ? -2.232 8.465 12.643 1.00 98.69 95 MET A O 1
ATOM 765 N N . SER A 1 96 ? -2.457 8.179 14.858 1.00 98.88 96 SER A N 1
ATOM 766 C CA . SER A 1 96 ? -1.247 7.358 14.958 1.00 98.88 96 SER A CA 1
ATOM 767 C C . SER A 1 96 ? -1.356 6.049 14.171 1.00 98.88 96 SER A C 1
ATOM 769 O O . SER A 1 96 ? -2.447 5.500 14.004 1.00 98.88 96 SER A O 1
ATOM 771 N N . VAL A 1 97 ? -0.220 5.495 13.748 1.00 98.88 97 VAL A N 1
ATOM 772 C CA . VAL A 1 97 ? -0.153 4.151 13.149 1.00 98.88 97 VAL A CA 1
ATOM 773 C C . VAL A 1 97 ? -0.753 3.085 14.079 1.00 98.88 97 VAL A C 1
ATOM 775 O O . VAL A 1 97 ? -1.505 2.233 13.604 1.00 98.88 97 VAL A O 1
ATOM 778 N N . ALA A 1 98 ? -0.520 3.175 15.393 1.00 98.88 98 ALA A N 1
ATOM 779 C CA . ALA A 1 98 ? -1.122 2.282 16.389 1.00 98.88 98 ALA A CA 1
ATOM 780 C C . ALA A 1 98 ? -2.649 2.354 16.416 1.00 98.88 98 ALA A C 1
ATOM 782 O O . ALA A 1 98 ? -3.330 1.326 16.483 1.00 98.88 98 ALA A O 1
ATOM 783 N N . GLU A 1 99 ? -3.196 3.562 16.325 1.00 98.88 99 GLU A N 1
ATOM 784 C CA . GLU A 1 99 ? -4.637 3.765 16.262 1.00 98.88 99 GLU A CA 1
ATOM 785 C C . GLU A 1 99 ? -5.222 3.253 14.944 1.00 98.88 99 GLU A C 1
ATOM 787 O O . GLU A 1 99 ? -6.201 2.507 14.966 1.00 98.88 99 GLU A O 1
ATOM 792 N N . PHE A 1 100 ? -4.598 3.574 13.808 1.00 98.88 100 PHE A N 1
ATOM 793 C CA . PHE A 1 100 ? -5.020 3.071 12.502 1.00 98.88 100 PHE A CA 1
ATOM 794 C C . PHE A 1 100 ? -5.027 1.536 12.474 1.00 98.88 100 PHE A C 1
ATOM 796 O O . PHE A 1 100 ? -6.031 0.931 12.096 1.00 98.88 100 PHE A O 1
ATOM 803 N N . HIS A 1 101 ? -3.952 0.896 12.948 1.00 98.81 101 HIS A N 1
ATOM 804 C CA . HIS A 1 101 ? -3.863 -0.558 13.079 1.00 98.81 101 HIS A CA 1
ATOM 805 C C . HIS A 1 101 ? -5.032 -1.120 13.899 1.00 98.81 101 HIS A C 1
ATOM 807 O O . HIS A 1 101 ? -5.764 -1.984 13.415 1.00 98.81 101 HIS A O 1
ATOM 813 N N . ALA A 1 102 ? -5.264 -0.596 15.107 1.00 98.75 102 ALA A N 1
ATOM 814 C CA . ALA A 1 102 ? -6.352 -1.057 15.966 1.00 98.75 102 ALA A CA 1
ATOM 815 C C . ALA A 1 102 ? -7.733 -0.889 15.302 1.00 98.75 102 ALA A C 1
ATOM 817 O O . ALA A 1 102 ? -8.562 -1.801 15.345 1.00 98.75 102 ALA A O 1
ATOM 818 N N . GLN A 1 103 ? -7.977 0.247 14.639 1.00 98.81 103 GLN A N 1
ATOM 819 C CA . GLN A 1 103 ? -9.252 0.528 13.979 1.00 98.81 103 GLN A CA 1
ATOM 820 C C . GLN A 1 103 ? -9.511 -0.364 12.759 1.00 98.81 103 GLN A C 1
ATOM 822 O O . GLN A 1 103 ? -10.666 -0.747 12.537 1.00 98.81 103 GLN A O 1
ATOM 827 N N . VAL A 1 104 ? -8.472 -0.703 11.989 1.00 98.81 104 VAL A N 1
ATOM 828 C CA . VAL A 1 104 ? -8.558 -1.641 10.860 1.00 98.81 104 VAL A CA 1
ATOM 829 C C . VAL A 1 104 ? -8.852 -3.054 11.355 1.00 98.81 104 VAL A C 1
ATOM 831 O O . VAL A 1 104 ? -9.789 -3.686 10.867 1.00 98.81 104 VAL A O 1
ATOM 834 N N . MET A 1 105 ? -8.119 -3.535 12.363 1.00 98.75 105 MET A N 1
ATOM 835 C CA . MET A 1 105 ? -8.318 -4.883 12.908 1.00 98.75 105 MET A CA 1
ATOM 836 C C . MET A 1 105 ? -9.717 -5.050 13.516 1.00 98.75 105 MET A C 1
ATOM 838 O O . MET A 1 105 ? -10.391 -6.041 13.241 1.00 98.75 105 MET A O 1
ATOM 842 N N . ALA A 1 106 ? -10.212 -4.042 14.242 1.00 98.62 106 ALA A N 1
ATOM 843 C CA . ALA A 1 106 ? -11.569 -4.052 14.791 1.00 98.62 106 ALA A CA 1
ATOM 844 C C . ALA A 1 106 ? -12.662 -4.067 13.702 1.00 98.62 106 ALA A C 1
ATOM 846 O O . ALA A 1 106 ? -13.729 -4.645 13.898 1.00 98.62 106 ALA A O 1
ATOM 847 N N . ARG A 1 107 ? -12.426 -3.430 12.548 1.00 98.75 107 ARG A N 1
ATOM 848 C CA . ARG A 1 107 ? -13.361 -3.441 11.404 1.00 98.75 107 ARG A CA 1
ATOM 849 C C . ARG A 1 107 ? -13.404 -4.791 10.711 1.00 98.75 107 ARG A C 1
ATOM 851 O O . ARG A 1 107 ? -14.486 -5.279 10.403 1.00 98.75 107 ARG A O 1
ATOM 858 N N . LEU A 1 108 ? -12.241 -5.405 10.512 1.00 98.56 108 LEU A N 1
ATOM 859 C CA . LEU A 1 108 ? -12.153 -6.766 9.989 1.00 98.56 108 LEU A CA 1
ATOM 860 C C . LEU A 1 108 ? -12.903 -7.743 10.897 1.00 98.56 108 LEU A C 1
ATOM 862 O O . LEU A 1 108 ? -13.701 -8.536 10.404 1.00 98.56 108 LEU A O 1
ATOM 866 N N . GLU A 1 109 ? -12.744 -7.618 12.216 1.00 98.19 109 GLU A N 1
ATOM 867 C CA . GLU A 1 109 ? -13.478 -8.436 13.182 1.00 98.19 109 GLU A CA 1
ATOM 868 C C . GLU A 1 109 ? -15.001 -8.248 13.088 1.00 98.19 109 GLU A C 1
ATOM 870 O O . GLU A 1 109 ? -15.728 -9.242 13.073 1.00 98.19 109 GLU A O 1
ATOM 875 N N . ARG A 1 110 ? -15.499 -7.009 12.939 1.00 98.44 110 ARG A N 1
ATOM 876 C CA . ARG A 1 110 ? -16.938 -6.741 12.731 1.00 98.44 110 ARG A CA 1
ATOM 877 C C . ARG A 1 110 ? -17.498 -7.364 11.452 1.00 98.44 110 ARG A C 1
ATOM 879 O O . ARG A 1 110 ? -18.657 -7.766 11.435 1.00 98.44 110 ARG A O 1
ATOM 886 N N . LEU A 1 111 ? -16.674 -7.496 10.414 1.00 98.12 111 LEU A N 1
ATOM 887 C CA . LEU A 1 111 ? -17.014 -8.209 9.175 1.00 98.12 111 LEU A CA 1
ATOM 888 C C . LEU A 1 111 ? -16.835 -9.737 9.288 1.00 98.12 111 LEU A C 1
ATOM 890 O O . LEU A 1 111 ? -17.045 -10.470 8.319 1.00 98.12 111 LEU A O 1
ATOM 894 N N . GLY A 1 112 ? -16.435 -10.239 10.460 1.00 97.44 112 GLY A N 1
ATOM 895 C CA . GLY A 1 112 ? -16.159 -11.654 10.701 1.00 97.44 112 GLY A CA 1
ATOM 896 C C . GLY A 1 112 ? -14.845 -12.148 10.089 1.00 97.44 112 GLY A C 1
ATOM 897 O O . GLY A 1 112 ? -14.618 -13.355 10.031 1.00 97.44 112 GLY A O 1
ATOM 898 N N . ILE A 1 113 ? -13.969 -11.246 9.641 1.00 97.81 113 ILE A N 1
ATOM 899 C CA . ILE A 1 113 ? -12.680 -11.570 9.028 1.00 97.81 113 ILE A CA 1
ATOM 900 C C . ILE A 1 113 ? -11.622 -11.631 10.129 1.00 97.81 113 ILE A C 1
ATOM 902 O O . ILE A 1 113 ? -11.154 -10.613 10.637 1.00 97.81 113 ILE A O 1
ATOM 906 N N . ARG A 1 114 ? -11.210 -12.848 10.496 1.00 93.81 114 ARG A N 1
ATOM 907 C CA . ARG A 1 114 ? -10.113 -13.061 11.449 1.00 93.81 114 ARG A CA 1
ATOM 908 C C . ARG A 1 114 ? -8.783 -13.133 10.711 1.00 93.81 114 ARG A C 1
ATOM 910 O O . ARG A 1 114 ? -8.577 -13.999 9.857 1.00 93.81 114 ARG A O 1
ATOM 917 N N . VAL A 1 115 ? -7.868 -12.236 11.058 1.00 95.31 115 VAL A N 1
ATOM 918 C CA . VAL A 1 115 ? -6.517 -12.188 10.501 1.00 95.31 115 VAL A CA 1
ATOM 919 C C . VAL A 1 115 ? -5.519 -11.817 11.590 1.00 95.31 115 VAL A C 1
ATOM 921 O O . VAL A 1 115 ? -5.832 -11.045 12.490 1.00 95.31 115 VAL A O 1
ATOM 924 N N . HIS A 1 116 ? -4.321 -12.385 11.515 1.00 95.75 116 HIS A N 1
ATOM 925 C CA . HIS A 1 116 ? -3.188 -12.006 12.348 1.00 95.75 116 HIS A CA 1
ATOM 926 C C . HIS A 1 116 ? -2.028 -11.633 11.428 1.00 95.75 116 HIS A C 1
ATOM 928 O O . HIS A 1 116 ? -1.726 -12.372 10.490 1.00 95.75 116 HIS A O 1
ATOM 934 N N . ILE A 1 117 ? -1.402 -10.485 11.681 1.00 97.38 117 ILE A N 1
ATOM 935 C CA . ILE A 1 117 ? -0.258 -9.991 10.915 1.00 97.38 117 ILE A CA 1
ATOM 936 C C . ILE A 1 117 ? 0.930 -9.764 11.845 1.00 97.38 117 ILE A C 1
ATOM 938 O O . ILE A 1 117 ? 0.763 -9.376 12.998 1.00 97.38 117 ILE A O 1
ATOM 942 N N . TRP A 1 118 ? 2.138 -9.961 11.321 1.00 96.56 118 TRP A N 1
ATOM 943 C CA . TRP A 1 118 ? 3.360 -9.553 12.009 1.00 96.56 118 TRP A CA 1
ATOM 944 C C . TRP A 1 118 ? 3.477 -8.023 12.022 1.00 96.56 118 TRP A C 1
ATOM 946 O O . TRP A 1 118 ? 3.517 -7.407 10.950 1.00 96.56 118 TRP A O 1
ATOM 956 N N . THR A 1 119 ? 3.546 -7.411 13.206 1.00 97.19 119 THR A N 1
ATOM 957 C CA . THR A 1 119 ? 3.377 -5.956 13.367 1.00 97.19 119 THR A CA 1
ATOM 958 C C . THR A 1 119 ? 4.631 -5.128 13.091 1.00 97.19 119 THR A C 1
ATOM 960 O O . THR A 1 119 ? 4.513 -3.921 12.912 1.00 97.19 119 THR A O 1
ATOM 963 N N . THR A 1 120 ? 5.825 -5.721 13.003 1.00 97.69 120 THR A N 1
ATOM 964 C CA . THR A 1 120 ? 7.045 -4.962 12.666 1.00 97.69 120 THR A CA 1
ATOM 965 C C . THR A 1 120 ? 7.041 -4.558 11.189 1.00 97.69 120 THR A C 1
ATOM 967 O O . THR A 1 120 ? 6.969 -5.458 10.349 1.00 97.69 120 THR A O 1
ATOM 970 N N . PRO A 1 121 ? 7.144 -3.266 10.831 1.00 97.00 121 PRO A N 1
ATOM 971 C CA . PRO A 1 121 ? 7.250 -2.833 9.437 1.00 97.00 121 PRO A CA 1
ATOM 972 C C . PRO A 1 121 ? 8.420 -3.496 8.694 1.00 97.00 121 PRO A C 1
ATOM 974 O O . PRO A 1 121 ? 9.515 -3.636 9.238 1.00 97.00 121 PRO A O 1
ATOM 977 N N . ASN A 1 122 ? 8.187 -3.890 7.443 1.00 95.50 122 ASN A N 1
ATOM 978 C CA . ASN A 1 122 ? 9.214 -4.430 6.553 1.00 95.50 122 ASN A CA 1
ATOM 979 C C . ASN A 1 122 ? 9.995 -3.280 5.899 1.00 95.50 122 ASN A C 1
ATOM 981 O O . ASN A 1 122 ? 9.420 -2.221 5.657 1.00 95.50 122 ASN A O 1
ATOM 985 N N . GLU A 1 123 ? 11.273 -3.504 5.584 1.00 94.12 123 GLU A N 1
ATOM 986 C CA . GLU A 1 123 ? 12.133 -2.605 4.784 1.00 94.12 123 GLU A CA 1
ATOM 987 C C . GLU A 1 123 ? 12.418 -1.227 5.402 1.00 94.12 123 GLU A C 1
ATOM 989 O O . GLU A 1 123 ? 13.053 -0.379 4.783 1.00 94.12 123 GLU A O 1
ATOM 994 N N . ILE A 1 124 ? 12.006 -1.019 6.652 1.00 94.19 124 ILE A N 1
ATOM 995 C CA . ILE A 1 124 ? 12.270 0.194 7.423 1.00 94.19 124 ILE A CA 1
ATOM 996 C C . ILE A 1 124 ? 13.281 -0.147 8.519 1.00 94.19 124 ILE A C 1
ATOM 998 O O . ILE A 1 124 ? 13.050 -1.031 9.347 1.00 94.19 124 ILE A O 1
ATOM 1002 N N . GLU A 1 125 ? 14.415 0.548 8.534 1.00 91.12 125 GLU A N 1
ATOM 1003 C CA . GLU A 1 125 ? 15.398 0.425 9.612 1.00 91.12 125 GLU A CA 1
ATOM 1004 C C . GLU A 1 125 ? 14.839 0.960 10.934 1.00 91.12 125 GLU A C 1
ATOM 1006 O O . GLU A 1 125 ? 14.111 1.950 10.956 1.00 91.12 125 GLU A O 1
ATOM 1011 N N . ASN A 1 126 ? 15.198 0.315 12.051 1.00 90.88 126 ASN A N 1
ATOM 1012 C CA . ASN A 1 126 ? 14.777 0.720 13.401 1.00 90.88 126 ASN A CA 1
ATOM 1013 C C . ASN A 1 126 ? 13.251 0.898 13.539 1.00 90.88 126 ASN A C 1
ATOM 1015 O O . ASN A 1 126 ? 12.772 1.784 14.247 1.00 90.88 126 ASN A O 1
ATOM 1019 N N . ALA A 1 127 ? 12.487 0.062 12.833 1.00 94.00 127 ALA A N 1
ATOM 1020 C CA . ALA A 1 127 ? 11.043 0.186 12.751 1.00 94.00 127 ALA A CA 1
ATOM 1021 C C . ALA A 1 127 ? 10.351 -0.030 14.106 1.00 94.00 127 ALA A C 1
ATOM 1023 O O . ALA A 1 127 ? 10.598 -1.017 14.803 1.00 94.00 127 ALA A O 1
ATOM 1024 N N . VAL A 1 128 ? 9.417 0.862 14.436 1.00 97.50 128 VAL A N 1
ATOM 1025 C CA . VAL A 1 128 ? 8.493 0.688 15.562 1.00 97.50 128 VAL A CA 1
ATOM 1026 C C . VAL A 1 128 ? 7.338 -0.205 15.109 1.00 97.50 128 VAL A C 1
ATOM 1028 O O . VAL A 1 128 ? 6.817 -0.041 14.006 1.00 97.50 128 VAL A O 1
ATOM 1031 N N . ALA A 1 129 ? 6.948 -1.174 15.938 1.00 98.25 129 ALA A N 1
ATOM 1032 C CA . ALA A 1 129 ? 5.829 -2.061 15.634 1.00 98.25 129 ALA A CA 1
ATOM 1033 C C . ALA A 1 129 ? 4.524 -1.266 15.459 1.00 98.25 129 ALA A C 1
ATOM 1035 O O . ALA A 1 129 ? 4.275 -0.322 16.211 1.00 98.25 129 ALA A O 1
ATOM 1036 N N . PHE A 1 130 ? 3.682 -1.649 14.491 1.00 98.50 130 PHE A N 1
ATOM 1037 C CA . PHE A 1 130 ? 2.479 -0.886 14.142 1.00 98.50 130 PHE A CA 1
ATOM 1038 C C . PHE A 1 130 ? 1.588 -0.601 15.346 1.00 98.50 130 PHE A C 1
ATOM 1040 O O . PHE A 1 130 ? 1.136 0.519 15.507 1.00 98.50 130 PHE A O 1
ATOM 1047 N N . ASP A 1 131 ? 1.376 -1.587 16.212 1.00 98.12 131 ASP A N 1
ATOM 1048 C CA . ASP A 1 131 ? 0.542 -1.517 17.413 1.00 98.12 131 ASP A CA 1
ATOM 1049 C C . ASP A 1 131 ? 1.127 -0.649 18.545 1.00 98.12 131 ASP A C 1
ATOM 1051 O O . ASP A 1 131 ? 0.452 -0.393 19.543 1.00 98.12 131 ASP A O 1
ATOM 1055 N N . GLN A 1 132 ? 2.357 -0.163 18.380 1.00 98.50 132 GLN A N 1
ATOM 1056 C CA . GLN A 1 132 ? 3.083 0.664 19.347 1.00 98.50 132 GLN A CA 1
ATOM 1057 C C . GLN A 1 132 ? 3.474 2.035 18.778 1.00 98.50 132 GLN A C 1
ATOM 1059 O O . GLN A 1 132 ? 3.790 2.949 19.541 1.00 98.50 132 GLN A O 1
ATOM 1064 N N . ASP A 1 133 ? 3.444 2.198 17.455 1.00 98.44 133 ASP A N 1
ATOM 1065 C CA . ASP A 1 133 ? 3.877 3.411 16.772 1.00 98.44 133 ASP A CA 1
ATOM 1066 C C . ASP A 1 133 ? 2.871 4.554 16.962 1.00 98.44 133 ASP A C 1
ATOM 1068 O O . ASP A 1 133 ? 1.844 4.663 16.285 1.00 98.44 133 ASP A O 1
ATOM 1072 N N . ARG A 1 134 ? 3.185 5.408 17.940 1.00 98.44 134 ARG A N 1
ATOM 1073 C CA . ARG A 1 134 ? 2.468 6.651 18.251 1.00 98.44 134 ARG A CA 1
ATOM 1074 C C . ARG A 1 134 ? 3.156 7.897 17.694 1.00 98.44 134 ARG A C 1
ATOM 1076 O O . ARG A 1 134 ? 2.619 8.987 17.860 1.00 98.44 134 ARG A O 1
ATOM 1083 N N . THR A 1 135 ? 4.319 7.736 17.064 1.00 97.88 135 THR A N 1
ATOM 1084 C CA . THR A 1 135 ? 5.131 8.841 16.542 1.00 97.88 135 THR A CA 1
ATOM 1085 C C . THR A 1 135 ? 4.608 9.297 15.187 1.00 97.88 135 THR A C 1
ATOM 1087 O O . THR A 1 135 ? 4.396 10.489 14.982 1.00 97.88 135 THR A O 1
ATOM 1090 N N . HIS A 1 136 ? 4.358 8.360 14.271 1.00 9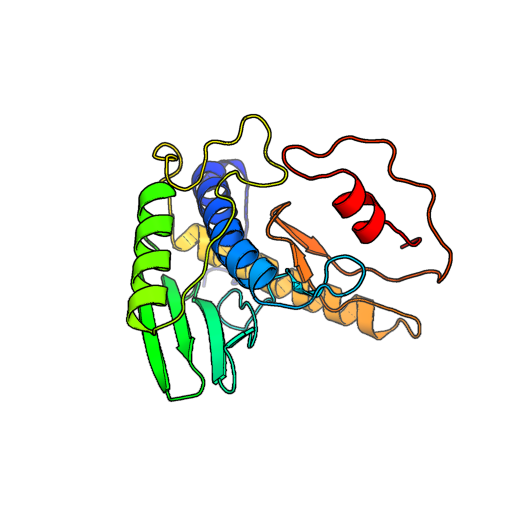8.50 136 HIS A N 1
ATOM 1091 C CA . HIS A 1 136 ? 3.836 8.689 12.947 1.00 98.50 136 HIS A CA 1
ATOM 1092 C C . HIS A 1 136 ? 2.315 8.850 13.030 1.00 98.50 136 HIS A C 1
ATOM 1094 O O . HIS A 1 136 ? 1.594 7.876 13.265 1.00 98.50 136 HIS A O 1
ATOM 1100 N N . ALA A 1 137 ? 1.836 10.088 12.887 1.00 98.56 137 ALA A N 1
ATOM 1101 C CA . ALA A 1 137 ? 0.419 10.428 13.030 1.00 98.56 137 ALA A CA 1
ATOM 1102 C C . ALA A 1 137 ? -0.082 11.512 12.055 1.00 98.56 137 ALA A C 1
ATOM 1104 O O . ALA A 1 137 ? -1.239 11.934 12.141 1.00 98.56 137 ALA A O 1
ATOM 1105 N N . SER A 1 138 ? 0.771 11.974 11.137 1.00 98.62 138 SER A N 1
ATOM 1106 C CA . SER A 1 138 ? 0.451 13.062 10.211 1.00 98.62 138 SER A CA 1
ATOM 1107 C C . SER A 1 138 ? -0.341 12.540 9.009 1.00 98.62 138 SER A C 1
ATOM 1109 O O . SER A 1 138 ? 0.011 11.529 8.405 1.00 98.62 138 SER A O 1
ATOM 1111 N N . TYR A 1 139 ? -1.406 13.249 8.631 1.00 98.75 139 TYR A N 1
ATOM 1112 C CA . TYR A 1 139 ? -2.152 12.977 7.401 1.00 98.75 139 TYR A CA 1
ATOM 1113 C C . TYR A 1 139 ? -2.708 14.274 6.805 1.00 98.75 139 TYR A C 1
ATOM 1115 O O . TYR A 1 139 ? -3.718 14.803 7.270 1.00 98.75 139 TYR A O 1
ATOM 1123 N N . ASP A 1 140 ? -2.058 14.780 5.759 1.00 98.69 140 ASP A N 1
ATOM 1124 C CA . ASP A 1 140 ? -2.534 15.917 4.971 1.00 98.69 140 ASP A CA 1
ATOM 1125 C C . ASP A 1 140 ? -3.247 15.426 3.700 1.00 98.69 140 ASP A C 1
ATOM 1127 O O . ASP A 1 140 ? -2.633 14.911 2.761 1.00 98.69 140 ASP A O 1
ATOM 1131 N N . ALA A 1 141 ? -4.573 15.570 3.686 1.00 98.56 141 ALA A N 1
ATOM 1132 C CA . ALA A 1 141 ? -5.435 15.130 2.593 1.00 98.56 141 ALA A CA 1
ATOM 1133 C C . ALA A 1 141 ? -5.037 15.729 1.221 1.00 98.56 141 ALA A C 1
ATOM 1135 O O . ALA A 1 141 ? -4.843 14.954 0.278 1.00 98.56 141 ALA A O 1
ATOM 1136 N N . PRO A 1 142 ? -4.846 17.057 1.073 1.00 98.19 142 PRO A N 1
ATOM 1137 C CA . PRO A 1 142 ? -4.309 17.646 -0.154 1.00 98.19 142 PRO A CA 1
ATOM 1138 C C . PRO A 1 142 ? -3.003 17.013 -0.658 1.00 98.19 142 PRO A C 1
ATOM 1140 O O . PRO A 1 142 ? -2.880 16.763 -1.862 1.00 98.19 142 PRO A O 1
ATOM 1143 N N . TRP A 1 143 ? -2.040 16.724 0.221 1.00 98.38 143 TRP A N 1
ATOM 1144 C CA . TRP A 1 143 ? -0.788 16.072 -0.180 1.00 98.38 143 TRP A CA 1
ATOM 1145 C C . TRP A 1 143 ? -0.987 14.627 -0.630 1.00 98.38 143 TRP A C 1
ATOM 1147 O O . TRP A 1 143 ? -0.443 14.231 -1.663 1.00 98.38 143 TRP A O 1
ATOM 1157 N N . VAL A 1 144 ? -1.818 13.855 0.072 1.00 98.62 144 VAL A N 1
ATOM 1158 C CA . VAL A 1 144 ? -2.155 12.481 -0.336 1.00 98.62 144 VAL A CA 1
ATOM 1159 C C . VAL A 1 144 ? -2.887 12.463 -1.678 1.00 98.62 144 VAL A C 1
ATOM 1161 O O . VAL A 1 144 ? -2.615 11.607 -2.521 1.00 98.62 144 VAL A O 1
ATOM 1164 N N . HIS A 1 145 ? -3.759 13.441 -1.929 1.00 98.06 145 HIS A N 1
ATOM 1165 C CA . HIS A 1 145 ? -4.422 13.590 -3.221 1.00 98.06 145 HIS A CA 1
ATOM 1166 C C . HIS A 1 145 ? -3.415 13.851 -4.353 1.00 98.06 145 HIS A C 1
ATOM 1168 O O . HIS A 1 145 ? -3.490 13.218 -5.407 1.00 98.06 145 HIS A O 1
ATOM 1174 N N . ARG A 1 146 ? -2.427 14.734 -4.134 1.00 97.94 146 ARG A N 1
ATOM 1175 C CA . ARG A 1 146 ? -1.341 14.990 -5.102 1.00 97.94 146 ARG A CA 1
ATOM 1176 C C . ARG A 1 146 ? -0.476 13.752 -5.335 1.00 97.94 146 ARG A C 1
ATOM 1178 O O . ARG A 1 146 ? -0.149 13.449 -6.481 1.00 97.94 146 ARG A O 1
ATOM 1185 N N . PHE A 1 147 ? -0.139 13.018 -4.275 1.00 98.12 147 PHE A N 1
ATOM 1186 C CA . PHE A 1 147 ? 0.574 11.744 -4.376 1.00 98.12 147 PHE A CA 1
ATOM 1187 C C . PHE A 1 147 ? -0.197 10.740 -5.240 1.00 98.12 147 PHE A C 1
ATOM 1189 O O . PHE A 1 147 ? 0.369 10.159 -6.165 1.00 98.12 147 PHE A O 1
ATOM 1196 N N . TRP A 1 148 ? -1.502 10.590 -5.008 1.00 98.06 148 TRP A N 1
ATOM 1197 C CA . TRP A 1 148 ? -2.352 9.722 -5.818 1.00 98.06 148 TRP A CA 1
ATOM 1198 C C . TRP A 1 148 ? -2.413 10.157 -7.287 1.00 98.06 148 TRP A C 1
ATOM 1200 O O . TRP A 1 148 ? -2.290 9.318 -8.176 1.00 98.06 148 TRP A O 1
ATOM 1210 N N . GLN A 1 149 ? -2.551 11.455 -7.563 1.00 97.69 149 GLN A N 1
ATOM 1211 C CA . GLN A 1 149 ? -2.522 11.980 -8.930 1.00 97.69 149 GLN A CA 1
ATOM 1212 C C . GLN A 1 149 ? -1.198 11.649 -9.640 1.00 97.69 149 GLN A C 1
ATOM 1214 O O . GLN A 1 149 ? -1.212 11.224 -10.799 1.00 97.69 149 GLN A O 1
ATOM 1219 N N . ALA A 1 150 ? -0.063 11.779 -8.942 1.00 97.19 150 ALA A N 1
ATOM 1220 C CA . ALA A 1 150 ? 1.243 11.387 -9.464 1.00 97.19 150 ALA A CA 1
ATOM 1221 C C . ALA A 1 150 ? 1.329 9.868 -9.711 1.00 97.19 150 ALA A C 1
ATOM 1223 O O . ALA A 1 150 ? 1.745 9.453 -10.794 1.00 97.19 150 ALA A O 1
ATOM 1224 N N . LEU A 1 151 ? 0.868 9.035 -8.768 1.00 97.38 151 LEU A N 1
ATOM 1225 C CA . LEU A 1 151 ? 0.782 7.580 -8.950 1.00 97.38 151 LEU A CA 1
ATOM 1226 C C . LEU A 1 151 ? -0.084 7.197 -10.152 1.00 97.38 151 LEU A C 1
ATOM 1228 O O . LEU A 1 151 ? 0.302 6.320 -10.920 1.00 97.38 151 LEU A O 1
ATOM 1232 N N . LEU A 1 152 ? -1.227 7.856 -10.343 1.00 97.44 152 LEU A N 1
ATOM 1233 C CA . LEU A 1 152 ? -2.143 7.599 -11.452 1.00 97.44 152 LEU A CA 1
ATOM 1234 C C . LEU A 1 152 ? -1.480 7.869 -12.808 1.00 97.44 152 LEU A C 1
ATOM 1236 O O . LEU A 1 152 ? -1.635 7.082 -13.744 1.00 97.44 152 LEU A O 1
ATOM 1240 N N . GLN A 1 153 ? -0.717 8.958 -12.927 1.00 97.62 153 GLN A N 1
ATOM 1241 C CA . GLN A 1 153 ? 0.022 9.232 -14.158 1.00 97.62 153 GLN A CA 1
ATOM 1242 C C . GLN A 1 153 ? 1.196 8.274 -14.366 1.00 97.62 153 GLN A C 1
ATOM 1244 O O . GLN A 1 153 ? 1.404 7.816 -15.493 1.00 97.62 153 GLN A O 1
ATOM 1249 N N . SER A 1 154 ? 1.927 7.930 -13.305 1.00 97.81 154 SER A N 1
ATOM 1250 C CA . SER A 1 154 ? 3.001 6.935 -13.366 1.00 97.81 154 SER A CA 1
ATOM 1251 C C . SER A 1 154 ? 2.468 5.569 -13.800 1.00 97.81 154 SER A C 1
ATOM 1253 O O . SER A 1 154 ? 3.003 4.974 -14.731 1.00 97.81 154 SER A O 1
ATOM 1255 N N . ASP A 1 155 ? 1.357 5.110 -13.220 1.00 98.12 155 ASP A N 1
ATOM 1256 C CA . ASP A 1 155 ? 0.671 3.874 -13.609 1.00 98.12 155 ASP A CA 1
ATOM 1257 C C . ASP A 1 155 ? 0.253 3.895 -15.087 1.00 98.12 155 ASP A C 1
ATOM 1259 O O . ASP A 1 155 ? 0.510 2.932 -15.812 1.00 98.12 155 ASP A O 1
ATOM 1263 N N . ARG A 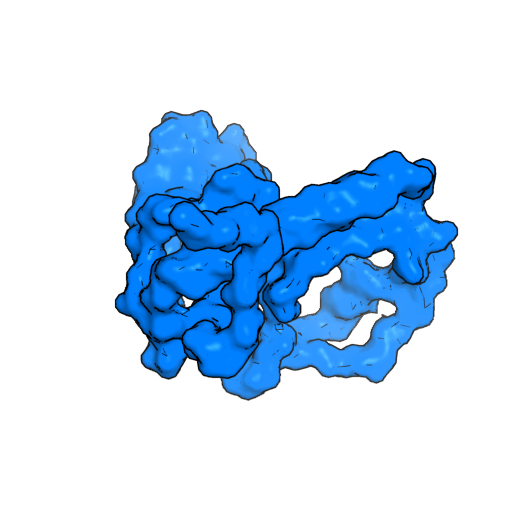1 156 ? -0.303 5.012 -15.579 1.00 97.12 156 ARG A N 1
ATOM 1264 C CA . ARG A 1 156 ? -0.652 5.174 -17.000 1.00 97.12 156 ARG A CA 1
ATOM 1265 C C . ARG A 1 156 ? 0.565 4.997 -17.911 1.00 97.12 156 ARG A C 1
ATOM 1267 O O . ARG A 1 156 ? 0.477 4.283 -18.912 1.00 97.12 156 ARG A O 1
ATOM 1274 N N . VAL A 1 157 ? 1.686 5.642 -17.588 1.00 97.38 157 VAL A N 1
ATOM 1275 C CA . VAL A 1 157 ? 2.925 5.549 -18.380 1.00 97.38 157 VAL A CA 1
ATOM 1276 C C . VAL A 1 157 ? 3.511 4.140 -18.305 1.00 97.38 157 VAL A C 1
ATOM 1278 O O . VAL A 1 157 ? 3.860 3.570 -19.337 1.00 97.38 157 VAL A O 1
ATOM 1281 N N . LEU A 1 158 ? 3.549 3.529 -17.120 1.00 97.88 158 LEU A N 1
ATOM 1282 C CA . LEU A 1 158 ? 4.042 2.165 -16.927 1.00 97.88 158 LEU A CA 1
ATOM 1283 C C . LEU A 1 158 ? 3.176 1.122 -17.650 1.00 97.88 158 LEU A C 1
ATOM 1285 O O . LEU A 1 158 ? 3.713 0.171 -18.222 1.00 97.88 158 LEU A O 1
ATOM 1289 N N . LYS A 1 159 ? 1.851 1.317 -17.706 1.00 97.56 159 LYS A N 1
ATOM 1290 C CA . LYS A 1 159 ? 0.929 0.491 -18.505 1.00 97.56 159 LYS A CA 1
ATOM 1291 C C . LYS A 1 159 ? 1.201 0.599 -20.005 1.00 97.56 159 LYS A C 1
ATOM 1293 O O . LYS A 1 159 ? 1.178 -0.418 -20.696 1.00 97.56 159 LYS A O 1
ATOM 1298 N N . GLN A 1 160 ? 1.487 1.799 -20.507 1.00 96.38 160 GLN A N 1
ATOM 1299 C CA . GLN A 1 160 ? 1.879 1.989 -21.908 1.00 96.38 160 GLN A CA 1
ATOM 1300 C C . GLN A 1 160 ? 3.231 1.341 -22.194 1.00 96.38 160 GLN A C 1
ATOM 1302 O O . GLN A 1 160 ? 3.363 0.612 -23.174 1.00 96.38 160 GLN A O 1
ATOM 1307 N N . PHE A 1 161 ? 4.206 1.548 -21.305 1.00 94.75 161 PHE A N 1
ATOM 1308 C CA . PHE A 1 161 ? 5.514 0.925 -21.409 1.00 94.75 161 PHE A CA 1
ATOM 1309 C C . PHE A 1 161 ? 5.361 -0.594 -21.480 1.00 94.75 161 PHE A C 1
ATOM 1311 O O . PHE A 1 161 ? 5.751 -1.191 -22.474 1.00 94.75 161 PHE A O 1
ATOM 1318 N N . ARG A 1 162 ? 4.722 -1.254 -20.508 1.00 95.44 162 ARG A N 1
ATOM 1319 C CA . ARG A 1 162 ? 4.603 -2.726 -20.508 1.00 95.44 162 ARG A CA 1
ATOM 1320 C C . ARG A 1 162 ? 3.885 -3.314 -21.727 1.00 95.44 162 ARG A C 1
ATOM 1322 O O . ARG A 1 162 ? 4.194 -4.443 -22.084 1.00 95.44 162 ARG A O 1
ATOM 1329 N N . ALA A 1 163 ? 2.959 -2.587 -22.356 1.00 95.75 163 ALA A N 1
ATOM 1330 C CA . ALA A 1 163 ? 2.086 -3.128 -23.400 1.00 95.75 163 ALA A CA 1
ATOM 1331 C C . ALA A 1 163 ? 2.827 -3.593 -24.666 1.00 95.75 163 ALA A C 1
ATOM 1333 O O . ALA A 1 163 ? 2.351 -4.498 -25.343 1.00 95.75 163 ALA A O 1
ATOM 1334 N N . SER A 1 164 ? 3.985 -3.008 -24.982 1.00 93.44 164 SER A N 1
ATOM 1335 C CA . SER A 1 164 ? 4.780 -3.395 -26.157 1.00 93.44 164 SER A CA 1
ATOM 1336 C C . SER A 1 164 ? 5.677 -4.616 -25.931 1.00 93.44 164 SER A C 1
ATOM 1338 O O . SER A 1 164 ? 6.325 -5.083 -26.867 1.00 93.44 164 SER A O 1
ATOM 1340 N N . PHE A 1 165 ? 5.746 -5.139 -24.703 1.00 95.50 165 PHE A N 1
ATOM 1341 C CA . PHE A 1 165 ? 6.610 -6.263 -24.366 1.00 95.50 165 PHE A CA 1
ATOM 1342 C C . PHE A 1 165 ? 5.855 -7.591 -24.467 1.00 95.50 165 PHE A C 1
ATOM 1344 O O . PHE A 1 165 ? 4.874 -7.810 -23.764 1.00 95.50 165 PHE A O 1
ATOM 1351 N N . ILE A 1 166 ? 6.346 -8.487 -25.325 1.00 93.94 166 ILE A N 1
ATOM 1352 C CA . ILE A 1 166 ? 5.710 -9.781 -25.629 1.00 93.94 166 ILE A CA 1
ATOM 1353 C C . ILE A 1 166 ? 6.167 -10.935 -24.715 1.00 93.94 166 ILE A C 1
ATOM 1355 O O . ILE A 1 166 ? 5.681 -12.054 -24.855 1.00 93.94 166 ILE A O 1
ATOM 1359 N N . GLY A 1 167 ? 7.114 -10.684 -23.803 1.00 94.12 167 GLY A N 1
ATOM 1360 C CA . GLY A 1 167 ? 7.591 -11.660 -22.817 1.00 94.12 167 GLY A CA 1
ATOM 1361 C C . GLY A 1 167 ? 6.822 -11.614 -21.490 1.00 94.12 167 GLY A C 1
ATOM 1362 O O . GLY A 1 167 ? 5.832 -10.896 -21.343 1.00 94.12 167 GLY A O 1
ATOM 1363 N N . LYS A 1 168 ? 7.307 -12.349 -20.478 1.00 94.50 168 LYS A N 1
ATOM 1364 C CA . LYS A 1 168 ? 6.742 -12.307 -19.117 1.00 94.50 168 LYS A CA 1
ATOM 1365 C C . LYS A 1 168 ? 6.916 -10.905 -18.530 1.00 94.50 168 LYS A C 1
ATOM 1367 O O . LYS A 1 168 ? 8.037 -10.420 -18.394 1.00 94.50 168 LYS A O 1
ATOM 1372 N N . VAL A 1 169 ? 5.813 -10.271 -18.143 1.00 95.56 169 VAL A N 1
ATOM 1373 C CA . VAL A 1 169 ? 5.814 -8.927 -17.554 1.00 95.56 169 VAL A CA 1
ATOM 1374 C C . VAL A 1 169 ? 4.760 -8.807 -16.463 1.00 95.56 169 VAL A C 1
ATOM 1376 O O . VAL A 1 169 ? 3.615 -9.227 -16.646 1.00 95.56 169 VAL A O 1
ATOM 1379 N N . SER A 1 170 ? 5.132 -8.219 -15.328 1.00 95.19 170 SER A N 1
ATOM 1380 C CA . SER A 1 170 ? 4.207 -8.000 -14.213 1.00 95.19 170 SER A CA 1
ATOM 1381 C C . SER A 1 170 ? 3.083 -7.026 -14.603 1.00 95.19 170 SER A C 1
ATOM 1383 O O . SER A 1 170 ? 3.248 -6.213 -15.524 1.00 95.19 170 SER A O 1
ATOM 1385 N N . PRO A 1 171 ? 1.928 -7.041 -13.921 1.00 95.94 171 PRO A N 1
ATOM 1386 C CA . PRO A 1 171 ? 1.094 -5.847 -13.794 1.00 95.94 171 PRO A CA 1
ATOM 1387 C C . PRO A 1 171 ? 1.894 -4.660 -13.228 1.00 95.94 171 PRO A C 1
ATOM 1389 O O . PRO A 1 171 ? 3.023 -4.823 -12.761 1.00 95.94 171 PRO A O 1
ATOM 1392 N N . VAL A 1 172 ? 1.309 -3.461 -13.253 1.00 97.81 172 VAL A N 1
ATOM 1393 C CA . VAL A 1 172 ? 1.847 -2.363 -12.439 1.00 97.81 172 VAL A CA 1
ATOM 1394 C C . VAL A 1 172 ? 1.536 -2.677 -10.980 1.00 97.81 172 VAL A C 1
ATOM 1396 O O . VAL A 1 172 ? 0.374 -2.893 -10.618 1.00 97.81 172 VAL A O 1
ATOM 1399 N N . HIS A 1 173 ? 2.580 -2.738 -10.168 1.00 97.69 173 HIS A N 1
ATOM 1400 C CA . HIS A 1 173 ? 2.508 -3.101 -8.764 1.00 97.69 173 HIS A CA 1
ATOM 1401 C C . HIS A 1 173 ? 2.934 -1.935 -7.899 1.00 97.69 173 HIS A C 1
ATOM 1403 O O . HIS A 1 173 ? 3.968 -1.330 -8.154 1.00 97.69 173 HIS A O 1
ATOM 1409 N N . PHE A 1 174 ? 2.152 -1.654 -6.862 1.00 98.56 174 PHE A N 1
ATOM 1410 C CA . PHE A 1 174 ? 2.589 -0.815 -5.762 1.00 98.56 174 PHE A CA 1
ATOM 1411 C C . PHE A 1 174 ? 3.088 -1.717 -4.628 1.00 98.56 174 PHE A C 1
ATOM 1413 O O . PHE A 1 174 ? 2.290 -2.423 -3.998 1.00 98.56 174 PHE A O 1
ATOM 1420 N N . PHE A 1 175 ? 4.398 -1.748 -4.398 1.00 97.44 175 PHE A N 1
ATOM 1421 C CA . PHE A 1 175 ? 5.007 -2.512 -3.314 1.00 97.44 175 PHE A CA 1
ATOM 1422 C C . PHE A 1 175 ? 4.949 -1.687 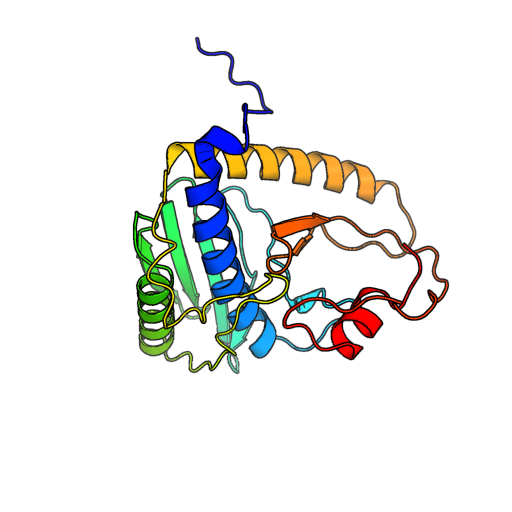-2.031 1.00 97.44 175 PHE A C 1
ATOM 1424 O O . PHE A 1 175 ? 5.667 -0.711 -1.856 1.00 97.44 175 PHE A O 1
ATOM 1431 N N . TRP A 1 176 ? 4.064 -2.074 -1.113 1.00 97.50 176 TRP A N 1
ATOM 1432 C CA . TRP A 1 176 ? 3.866 -1.355 0.148 1.00 97.50 176 TRP A CA 1
ATOM 1433 C C . TRP A 1 176 ? 5.068 -1.453 1.097 1.00 97.50 176 TRP A C 1
ATOM 1435 O O . TRP A 1 176 ? 5.212 -0.587 1.951 1.00 97.50 176 TRP A O 1
ATOM 1445 N N . GLY A 1 177 ? 5.924 -2.475 0.964 1.00 94.75 177 GLY A N 1
ATOM 1446 C CA . GLY A 1 177 ? 7.126 -2.644 1.793 1.00 94.75 177 GLY A CA 1
ATOM 1447 C C . GLY A 1 177 ? 8.100 -1.484 1.609 1.00 94.75 177 GLY A C 1
ATOM 1448 O O . GLY A 1 177 ? 8.398 -0.773 2.562 1.00 94.75 177 GLY A O 1
ATOM 1449 N N . SER A 1 178 ? 8.469 -1.226 0.363 1.00 93.69 178 SER A N 1
ATOM 1450 C CA . SER A 1 178 ? 9.365 -0.161 -0.102 1.00 93.69 178 SER A CA 1
ATOM 1451 C C . SER A 1 178 ? 8.669 1.169 -0.424 1.00 93.69 178 SER A C 1
ATOM 1453 O O . SER A 1 178 ? 9.336 2.191 -0.555 1.00 93.69 178 SER A O 1
ATOM 1455 N N . PHE A 1 179 ? 7.338 1.168 -0.555 1.00 97.06 179 PHE A N 1
ATOM 1456 C CA . PHE A 1 179 ? 6.525 2.308 -1.000 1.00 97.06 179 PHE A CA 1
ATOM 1457 C C . PHE A 1 179 ? 6.802 2.757 -2.447 1.00 97.06 179 PHE A C 1
ATOM 1459 O O . PHE A 1 179 ? 6.750 3.948 -2.763 1.00 97.06 179 PHE A O 1
ATOM 1466 N N . ASP A 1 180 ? 7.077 1.807 -3.345 1.00 96.12 180 ASP A N 1
ATOM 1467 C CA . ASP A 1 180 ? 7.368 2.081 -4.757 1.00 96.12 180 ASP A CA 1
ATOM 1468 C C . ASP A 1 180 ? 6.312 1.535 -5.729 1.00 96.12 180 ASP A C 1
ATOM 1470 O O . ASP A 1 180 ? 5.497 0.671 -5.400 1.00 96.12 180 ASP A O 1
ATOM 1474 N N . LEU A 1 181 ? 6.325 2.082 -6.948 1.00 97.81 181 LEU A N 1
ATOM 1475 C CA . LEU A 1 181 ? 5.508 1.636 -8.071 1.00 97.81 181 LEU A CA 1
ATOM 1476 C C . LEU A 1 181 ? 6.420 1.036 -9.146 1.00 97.81 181 LEU A C 1
ATOM 1478 O O . LEU A 1 181 ? 7.265 1.740 -9.702 1.00 97.81 181 LEU A O 1
ATOM 1482 N N . ALA A 1 182 ? 6.203 -0.229 -9.498 1.00 96.88 182 ALA A N 1
ATOM 1483 C CA . ALA A 1 182 ? 7.085 -0.966 -10.392 1.00 96.88 182 ALA A CA 1
ATOM 1484 C C . ALA A 1 182 ? 6.343 -1.747 -11.486 1.00 96.88 182 ALA A C 1
ATOM 1486 O O . ALA A 1 182 ? 5.207 -2.206 -11.334 1.00 96.88 182 ALA A O 1
ATOM 1487 N N . VAL A 1 183 ? 7.048 -1.929 -12.603 1.00 96.44 183 VAL A N 1
ATOM 1488 C CA . VAL A 1 183 ? 6.756 -2.910 -13.650 1.00 96.44 183 VAL A CA 1
ATOM 1489 C C . VAL A 1 183 ? 8.034 -3.670 -13.935 1.00 96.44 183 VAL A C 1
ATOM 1491 O O . VAL A 1 183 ? 9.074 -3.069 -14.190 1.00 96.44 183 VAL A O 1
ATOM 1494 N N . THR A 1 184 ? 7.930 -4.989 -13.975 1.00 94.62 184 THR A N 1
ATOM 1495 C CA . THR A 1 184 ? 9.074 -5.881 -14.128 1.00 94.62 184 THR A CA 1
ATOM 1496 C C . THR A 1 184 ? 8.947 -6.674 -15.424 1.00 94.62 184 THR A C 1
ATOM 1498 O O . THR A 1 184 ? 7.933 -7.347 -15.627 1.00 94.62 184 THR A O 1
ATOM 1501 N N . ARG A 1 185 ? 9.952 -6.608 -16.308 1.00 94.75 185 ARG A N 1
ATOM 1502 C CA . ARG A 1 185 ? 10.003 -7.341 -17.586 1.00 94.75 185 ARG A CA 1
ATOM 1503 C C . ARG A 1 185 ? 11.110 -8.382 -17.528 1.00 94.75 185 ARG A C 1
ATOM 1505 O O . ARG A 1 185 ? 12.265 -8.029 -17.408 1.00 94.75 185 ARG A O 1
ATOM 1512 N N . PHE A 1 186 ? 10.781 -9.656 -17.652 1.00 94.56 186 PHE A N 1
ATOM 1513 C CA . PHE A 1 186 ? 11.767 -10.705 -17.401 1.00 94.56 186 PHE A CA 1
ATOM 1514 C C . PHE A 1 186 ? 12.511 -11.083 -18.673 1.00 94.56 186 PHE A C 1
ATOM 1516 O O . PHE A 1 186 ? 11.885 -11.314 -19.712 1.00 94.56 186 PHE A O 1
ATOM 1523 N N . SER A 1 187 ? 13.833 -11.239 -18.564 1.00 93.62 187 SER A N 1
ATOM 1524 C CA . SER A 1 187 ? 14.649 -11.823 -19.639 1.00 93.62 187 SER A CA 1
ATOM 1525 C C . SER A 1 187 ? 14.395 -13.330 -19.799 1.00 93.62 187 SER A C 1
ATOM 1527 O O . SER A 1 187 ? 14.660 -13.901 -20.855 1.00 93.62 187 SER A O 1
ATOM 1529 N N . GLY A 1 188 ? 13.869 -13.973 -18.748 1.00 91.19 188 GLY A N 1
ATOM 1530 C CA . GLY A 1 188 ? 13.661 -15.420 -18.652 1.00 91.19 188 GLY A CA 1
ATOM 1531 C C . GLY A 1 188 ? 14.829 -16.176 -18.010 1.00 91.19 188 GLY A C 1
ATOM 1532 O O . GLY A 1 188 ? 14.687 -17.362 -17.728 1.00 91.19 188 GLY A O 1
ATOM 1533 N N . ARG A 1 189 ? 15.961 -15.511 -17.743 1.00 94.62 189 ARG A N 1
ATOM 1534 C CA . ARG A 1 189 ? 17.119 -16.102 -17.053 1.00 94.62 189 ARG A CA 1
ATOM 1535 C C . ARG A 1 189 ? 16.986 -15.979 -15.533 1.00 94.62 189 ARG A C 1
ATOM 1537 O O . ARG A 1 189 ? 16.371 -15.039 -15.030 1.00 94.62 189 ARG A O 1
ATOM 1544 N N . THR A 1 190 ? 17.582 -16.919 -14.804 1.00 94.50 190 THR A N 1
ATOM 1545 C CA . THR A 1 190 ? 17.731 -16.842 -13.343 1.00 94.50 190 THR A CA 1
ATOM 1546 C C . THR A 1 190 ? 18.755 -15.776 -12.973 1.00 94.50 190 THR A C 1
ATOM 1548 O O . THR A 1 190 ? 19.799 -15.693 -13.619 1.00 94.50 190 THR A O 1
ATOM 1551 N N . ALA A 1 191 ? 18.492 -15.011 -11.918 1.00 93.06 191 ALA A N 1
ATOM 1552 C CA . ALA A 1 191 ? 19.449 -14.043 -11.394 1.00 93.06 191 ALA A CA 1
ATOM 1553 C C . ALA A 1 191 ? 20.356 -14.680 -10.319 1.00 93.06 191 ALA A C 1
ATOM 1555 O O . ALA A 1 191 ? 19.964 -15.664 -9.682 1.00 93.06 191 ALA A O 1
ATOM 1556 N N . PRO A 1 192 ? 21.567 -14.138 -10.090 1.00 92.81 192 PRO A N 1
ATOM 1557 C CA . PRO A 1 192 ? 22.377 -14.499 -8.930 1.00 92.81 192 PRO A CA 1
ATOM 1558 C C . PRO A 1 192 ? 21.633 -14.222 -7.610 1.00 92.81 192 PRO A C 1
ATOM 1560 O O . PRO A 1 192 ? 20.822 -13.294 -7.560 1.00 92.81 192 PRO A O 1
ATOM 1563 N N . PRO A 1 193 ? 21.926 -14.962 -6.523 1.00 88.94 193 PRO A N 1
ATOM 1564 C CA . PRO A 1 193 ? 21.332 -14.690 -5.218 1.00 88.94 193 PRO A CA 1
ATOM 1565 C C . PRO A 1 193 ? 21.570 -13.239 -4.759 1.00 88.94 193 PRO A C 1
ATOM 1567 O O . PRO A 1 193 ? 22.666 -12.711 -4.976 1.00 88.94 193 PRO A O 1
ATOM 1570 N N . PRO A 1 194 ? 20.597 -12.597 -4.085 1.00 88.12 194 PRO A N 1
ATOM 1571 C CA . PRO A 1 194 ? 20.775 -11.249 -3.552 1.00 88.12 194 PRO A CA 1
ATOM 1572 C C . PRO A 1 194 ? 21.932 -11.193 -2.547 1.00 88.12 194 PRO A C 1
ATOM 1574 O O . PRO A 1 194 ? 22.012 -12.018 -1.639 1.00 88.12 194 PRO A O 1
ATOM 1577 N N . GLY A 1 195 ? 22.819 -10.205 -2.693 1.00 81.31 195 GLY A N 1
ATOM 1578 C CA . GLY A 1 195 ? 24.006 -10.053 -1.840 1.00 81.31 195 GLY A CA 1
ATOM 1579 C C . GLY A 1 195 ? 23.807 -9.217 -0.568 1.00 81.31 195 GLY A C 1
ATOM 1580 O O . GLY A 1 195 ? 24.754 -9.061 0.196 1.00 81.31 195 GLY A O 1
ATOM 1581 N N . GLY A 1 196 ? 22.617 -8.645 -0.351 1.00 84.50 196 GLY A N 1
ATOM 1582 C CA . GLY A 1 196 ? 22.332 -7.703 0.739 1.00 84.50 196 GLY A CA 1
ATOM 1583 C C . GLY A 1 196 ? 21.330 -8.225 1.769 1.00 84.50 196 GLY A C 1
ATOM 1584 O O . GLY A 1 196 ? 20.559 -9.144 1.497 1.00 84.50 196 GLY A O 1
ATOM 1585 N N . THR A 1 197 ? 21.324 -7.595 2.946 1.00 87.94 197 THR A N 1
ATOM 1586 C CA . THR A 1 197 ? 20.300 -7.814 3.977 1.00 87.94 197 THR A CA 1
ATOM 1587 C C . THR A 1 197 ? 19.280 -6.688 3.908 1.00 87.94 197 THR A C 1
ATOM 1589 O O . THR A 1 197 ? 19.650 -5.521 4.010 1.00 87.94 197 THR A O 1
ATOM 1592 N N . THR A 1 198 ? 18.005 -7.038 3.775 1.00 91.06 198 THR A N 1
ATOM 1593 C CA . THR A 1 198 ? 16.903 -6.073 3.809 1.00 91.06 198 THR A CA 1
ATOM 1594 C C . THR A 1 198 ? 16.321 -6.006 5.227 1.00 91.06 198 THR A C 1
ATOM 1596 O O . THR A 1 198 ? 16.008 -7.059 5.793 1.00 91.06 198 THR A O 1
ATOM 1599 N N . PRO A 1 199 ? 16.159 -4.810 5.828 1.00 91.94 199 PRO A N 1
ATOM 1600 C CA . PRO A 1 199 ? 15.644 -4.669 7.188 1.00 91.94 199 PRO A CA 1
ATOM 1601 C C . PRO A 1 199 ? 14.290 -5.356 7.377 1.00 91.94 199 PRO A C 1
ATOM 1603 O O . PRO A 1 199 ? 13.376 -5.179 6.573 1.00 91.94 199 PRO A O 1
ATOM 1606 N N . ASN A 1 200 ? 14.151 -6.130 8.457 1.00 92.62 200 ASN A N 1
ATOM 1607 C CA . ASN A 1 200 ? 12.910 -6.821 8.838 1.00 92.62 200 ASN A CA 1
ATOM 1608 C C . ASN A 1 200 ? 12.318 -7.741 7.751 1.00 92.62 200 ASN A C 1
ATOM 1610 O O . ASN A 1 200 ? 11.129 -8.056 7.780 1.00 92.62 200 ASN A O 1
ATOM 1614 N N . VAL A 1 201 ? 13.140 -8.198 6.803 1.00 90.81 201 VAL A N 1
ATOM 1615 C CA . VAL A 1 201 ? 12.740 -9.107 5.727 1.00 90.81 201 VAL A CA 1
ATOM 1616 C C . VAL A 1 201 ? 13.670 -10.316 5.729 1.00 90.81 201 VAL A C 1
ATOM 1618 O O . VAL A 1 201 ? 14.892 -10.190 5.703 1.00 90.81 201 VAL A O 1
ATOM 1621 N N . ALA A 1 202 ? 13.096 -11.519 5.773 1.00 90.75 202 ALA A N 1
ATOM 1622 C CA . ALA A 1 202 ? 13.888 -12.743 5.750 1.00 90.75 202 ALA A CA 1
ATOM 1623 C C . ALA A 1 202 ? 14.577 -12.927 4.386 1.00 90.75 202 ALA A C 1
ATOM 1625 O O . ALA A 1 202 ? 13.967 -12.697 3.346 1.00 90.75 202 ALA A O 1
ATOM 1626 N N . GLY A 1 203 ? 15.825 -13.407 4.366 1.00 90.81 203 GLY A N 1
ATOM 1627 C CA . GLY A 1 203 ? 16.618 -13.493 3.129 1.00 90.81 203 GLY A CA 1
ATOM 1628 C C . GLY A 1 203 ? 15.970 -14.310 2.001 1.00 90.81 203 GLY A C 1
ATOM 1629 O O . GLY A 1 203 ? 16.110 -13.966 0.830 1.00 90.81 203 GLY A O 1
ATOM 1630 N N . TRP A 1 204 ? 15.188 -15.343 2.332 1.00 90.25 204 TRP A N 1
ATOM 1631 C CA . TRP A 1 204 ? 14.460 -16.142 1.338 1.00 90.25 204 TRP A CA 1
ATOM 1632 C C . TRP A 1 204 ? 13.345 -15.354 0.626 1.00 90.25 204 TRP A C 1
ATOM 1634 O O . TRP A 1 204 ? 13.030 -15.656 -0.522 1.00 90.25 204 TRP A O 1
ATOM 1644 N N . VAL A 1 205 ? 12.787 -14.319 1.267 1.00 91.25 205 VAL A N 1
ATOM 1645 C CA . VAL A 1 205 ? 11.818 -13.398 0.650 1.00 91.25 205 VAL A CA 1
ATOM 1646 C C . VAL A 1 205 ? 12.495 -12.667 -0.505 1.00 91.25 205 VAL A C 1
ATOM 1648 O O . VAL A 1 205 ? 11.976 -12.676 -1.619 1.00 91.25 205 VAL A O 1
ATOM 1651 N N . MET A 1 206 ? 13.684 -12.108 -0.254 1.00 92.31 206 MET A N 1
ATOM 1652 C CA . MET A 1 206 ? 14.481 -11.414 -1.269 1.00 92.31 206 MET A CA 1
ATOM 1653 C C . MET A 1 206 ? 14.953 -12.373 -2.363 1.00 92.31 206 MET A C 1
ATOM 1655 O O . MET A 1 206 ? 14.915 -12.026 -3.540 1.00 92.31 206 MET A O 1
ATOM 1659 N N . ALA A 1 207 ? 15.353 -13.594 -1.998 1.00 91.94 207 ALA A N 1
ATOM 1660 C CA . ALA A 1 207 ? 15.745 -14.610 -2.971 1.00 91.94 207 ALA A CA 1
ATOM 1661 C C . ALA A 1 207 ? 14.599 -14.964 -3.935 1.00 91.94 207 ALA A C 1
ATOM 1663 O O . ALA A 1 207 ? 14.837 -15.104 -5.130 1.00 91.94 207 ALA A O 1
ATOM 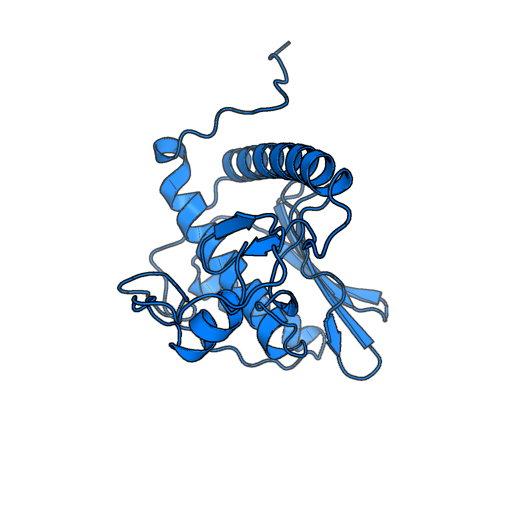1664 N N . GLU A 1 208 ? 13.358 -15.055 -3.444 1.00 92.94 208 GLU A N 1
ATOM 1665 C CA . GLU A 1 208 ? 12.176 -15.281 -4.286 1.00 92.94 208 GLU A CA 1
ATOM 1666 C C . GLU A 1 208 ? 11.820 -14.044 -5.131 1.00 92.94 208 GLU A C 1
ATOM 1668 O O . GLU A 1 208 ? 11.572 -14.157 -6.338 1.00 92.94 208 GLU A O 1
ATOM 1673 N N . ALA A 1 209 ? 11.839 -12.852 -4.519 1.00 91.00 209 ALA A N 1
ATOM 1674 C CA . ALA A 1 209 ? 11.541 -11.578 -5.177 1.00 91.00 209 ALA A CA 1
ATOM 1675 C C . ALA A 1 209 ? 12.446 -11.330 -6.395 1.00 91.00 209 ALA A C 1
ATOM 1677 O O . ALA A 1 209 ? 11.956 -10.982 -7.469 1.00 91.00 209 ALA A O 1
ATOM 1678 N N . TYR A 1 210 ? 13.743 -11.599 -6.245 1.00 91.44 210 TYR A N 1
ATOM 1679 C CA . TYR A 1 210 ? 14.776 -11.341 -7.250 1.00 91.44 210 TYR A CA 1
ATOM 1680 C C . TYR A 1 210 ? 15.353 -12.631 -7.846 1.00 91.44 210 TYR A C 1
ATOM 1682 O O . TYR A 1 210 ? 16.511 -12.669 -8.242 1.00 91.44 210 TYR A O 1
ATOM 1690 N N . SER A 1 211 ? 14.558 -13.702 -7.925 1.00 92.38 211 SER A N 1
ATOM 1691 C CA . SER A 1 211 ? 15.010 -15.006 -8.445 1.00 92.38 211 SER A CA 1
ATOM 1692 C C . SER A 1 211 ? 15.349 -15.007 -9.944 1.00 92.38 211 SER A C 1
ATOM 1694 O O . SER A 1 211 ? 16.015 -15.921 -10.434 1.00 92.38 211 SER A O 1
ATOM 1696 N N . HIS A 1 212 ? 14.881 -14.010 -10.697 1.00 94.25 212 HIS A N 1
ATOM 1697 C CA . HIS A 1 212 ? 15.041 -13.918 -12.148 1.00 94.25 212 HIS A CA 1
ATOM 1698 C C . HIS A 1 212 ? 15.531 -12.534 -12.563 1.00 94.25 212 HIS A C 1
ATOM 1700 O O . HIS A 1 212 ? 15.256 -11.545 -11.889 1.00 94.25 212 HIS A O 1
ATOM 1706 N N . GLU A 1 213 ? 16.233 -12.475 -13.690 1.00 92.38 213 GLU A N 1
ATOM 1707 C CA . GLU A 1 213 ? 16.680 -11.221 -14.289 1.00 92.38 213 GLU A CA 1
ATOM 1708 C C . GLU A 1 213 ? 15.503 -10.424 -14.869 1.00 92.38 213 GLU A C 1
ATOM 1710 O O . GLU A 1 213 ? 14.612 -10.981 -15.532 1.00 92.38 213 GLU A O 1
ATOM 1715 N N . VAL A 1 214 ? 15.548 -9.110 -14.641 1.00 89.12 214 VAL A N 1
ATOM 1716 C CA . VAL A 1 214 ? 14.497 -8.126 -14.938 1.00 89.12 214 VAL A CA 1
ATOM 1717 C C . VAL A 1 214 ? 15.014 -6.946 -15.751 1.00 89.12 214 VAL A C 1
ATOM 1719 O O . VAL A 1 214 ? 16.253 -6.779 -15.809 1.00 89.12 214 VAL A O 1
#

=== Feature glossary ===
Key to the feature types in this record:

— What the protein is —

Primary structure: the covalent order of the twenty standard amino acids along the backbone. Two proteins with the same sequence will (almost always) fold to the same structure; two with 30% identity often share a fold but not the details.

Database cross-references. InterPro integrates a dozen domain/family signature databases into unified entries with residue-range hits. GO terms attach function/process/location labels with evidence codes. CATH codes position the fold in a four-level structural taxonomy. Organism is the NCBI-taxonomy species name.

— Where its atoms are —

The mmCIF block holds the 3D Cartesian coordinates of each backbone atom (N, Cα, C, O) in ångströms. mmCIF is the PDB's canonical archive format — a tagged-loop text representation of the atomic model.

Six rendered views show the 3D structure from the faces of a cube — i.e. along ±x, ±y, ±z. Rendering representation is drawn randomly per protein from cartoon (secondary-structure ribbons), sticks (backbone bonds), or molecular surface; coloring is either N→C rainbow (blue at the N-terminus through red at the C-terminus) or one color per chain.

— Local backbone conformation —

DSSP 8-state secondary structure assigns each residue one of H (α-helix), G (3₁₀-helix), I (π-helix), E (extended β-strand), B (isolated β-bridge), T (hydrogen-bonded turn), S (bend), or '-' (coil). The assignment is computed from backbone hydrogen-bond geometry via the Kabsch–Sander algorithm.

P-SEA three-state annotation labels each residue as helix, strand, or coil based purely on the geometry of the Cα trace. It serves as a fallback when the full backbone (and thus DSSP) is unavailable.

The φ/ψ torsion pair specifies the backbone conformation at each residue. φ rotates about the N–Cα bond, ψ about the Cα–C bond. Steric clashes forbid most of the (φ, ψ) plane — the allowed regions (α-helix basin, β-sheet basin, left-handed helix) are the Ramachandran-allowed regions.

— Global shape and packing —

The geometric summary reports three shape descriptors. Rg (radius of gyration) measures how spread out the Cα atoms are about their centre of mass; compact globular proteins have small Rg, elongated or unfolded ones large. Cα contacts (<8 Å, |i−j|>4) count long-range residue pairs in spatial proximity — high for tightly packed folds, near zero for rods or random coil. The bounding-box extents give the protein's footprint along x, y, z in Å.

Accessible surface area quantifies burial. A residue with SASA near zero is packed into the hydrophobic core; one with SASA >100 Å² sits on the surface. Computed here via the Shrake–Rupley numerical algorithm with a 1.4 Å probe.

Plot images: a contact map (which residues are close in 3D, as an N×N binary image), a Ramachandran scatter (backbone torsion angles, revealing secondary-structure composition at a glance), and — for AlphaFold structures — a PAE heatmap (pairwise prediction confidence).

— Structural neighborhood —

The Foldseek 3Di string encodes local tertiary geometry as a 20-letter alphabet — one character per residue — derived from the relative positions of nearby Cα atoms. Unlike the amino-acid sequence, 3Di is a direct function of the 3D structure, so two proteins with the same fold have similar 3Di strings even at low sequence identity.

Nearest PDB neighbors are the top structural matches found by Foldseek when searching this structure against the entire Protein Data Bank. Each hit reports a TM-score (0 to 1; >0.5 almost always implies the same fold) and an E-value. These are *structural* homologs — they may share no detectable sequence similarity.

— Confidence and disorder —

For AlphaFold models, the B-factor field carries pLDDT — the model's own estimate of local accuracy on a 0–100 scale. Regions with pLDDT<50 should be treated as essentially unmodeled; they often correspond to intrinsically disordered segments.

B-factor (Debye–Waller factor) reflects atomic displacement in the crystal lattice. It is an experimental observable (units Å²), not a prediction; low values mean the atom is pinned down, high values mean it moves or is heterogeneous across the crystal.

Predicted aligned error is AlphaFold's pairwise confidence. Unlike pLDDT (per-residue), PAE is per-residue-pair and captures whether two parts of the structure are correctly placed relative to each other. Units are ångströms of expected positional error.